Protein AF-0000000077864350 (afdb_homodimer)

Radius of gyration: 44.79 Å; Cα contacts (8 Å, |Δi|>4): 508; chains: 2; bounding box: 122×108×118 Å

Foldseek 3Di:
DQDDDPDDDPCPDDDDDPPVDDPDCPDDPDCPPPVVVPPCPVPPVPVPVPPQQKAKQKEFAQEDQPFAWKWKDKPNDPTDTAHHRGMDIDIGGLDAWIKMKIWGQGPVDGIWIDIDTRDGCVVQPPQRYKYWYDYQFFIWIDRPVPDTDTDGGID/DDDPPDDPDDDDDDPDPPDPDDDDPDDPPDDPDDCVVPPCPVPPVPVPVPPQQKAKQKEFAQEDQPFAWKWKDKPNDPTDTAHHRGMDIDIGGLDAWIKMKIWGQGPVDGIWIDIDTRDGCVVQPPQRYKYWYDYQFFIWIDRPVPDTDTDGGID

Solvent-accessible surface area (backbone atoms only — not comparable to full-atom values): 19063 Å² total; per-residue (Å²): 125,76,86,83,76,93,73,87,77,83,68,91,73,92,83,90,82,82,77,74,74,75,86,75,82,75,67,82,79,69,79,74,67,76,74,68,66,71,65,66,65,61,66,65,60,64,61,66,79,72,77,66,57,62,24,39,36,34,42,29,27,57,35,62,75,90,40,58,44,38,37,38,33,42,80,84,48,94,49,51,73,29,46,37,66,30,69,48,71,44,84,37,68,66,57,58,71,40,45,31,37,40,39,37,51,45,85,87,50,68,75,32,37,36,72,47,70,69,38,37,46,84,79,48,60,92,51,62,43,39,37,34,43,35,38,92,68,33,34,29,40,24,75,79,79,73,63,72,43,81,76,49,58,67,90,140,80,83,73,92,68,90,76,75,89,91,84,89,85,85,79,74,82,74,82,81,86,72,92,75,76,81,85,66,71,83,74,70,80,75,69,68,73,68,68,68,62,69,66,61,65,62,66,80,74,75,68,58,62,26,37,36,34,42,29,26,59,34,63,74,90,40,58,44,39,35,38,34,42,79,83,49,93,48,50,73,30,46,38,68,30,68,49,70,44,82,37,69,65,58,59,72,40,47,32,38,40,37,36,50,45,86,90,51,70,76,31,36,38,72,48,70,69,38,37,45,85,79,49,60,92,51,61,44,39,36,36,43,36,39,92,69,34,35,28,39,22,75,77,76,74,61,72,42,81,73,49,57,69,91

pLDDT: mean 72.76, std 31.73, range [17.45, 98.81]

Structure (mmCIF, N/CA/C/O backbone):
data_AF-0000000077864350-model_v1
#
loop_
_entity.id
_entity.type
_entity.pdbx_description
1 polymer 'Plant self-incompatibility S1'
#
loop_
_atom_site.group_PDB
_atom_site.id
_atom_site.type_symbol
_atom_site.label_atom_id
_atom_site.label_alt_id
_atom_site.label_comp_id
_atom_site.label_asym_id
_atom_site.label_entity_id
_atom_site.label_seq_id
_atom_site.pdbx_PDB_ins_code
_atom_site.Cartn_x
_atom_site.Cartn_y
_atom_site.Cartn_z
_atom_site.occupancy
_atom_site.B_iso_or_equiv
_atom_site.auth_seq_id
_atom_site.auth_comp_id
_atom_site.auth_asym_id
_atom_site.auth_atom_id
_atom_site.pdbx_PDB_model_num
ATOM 1 N N . MET A 1 1 ? -74.812 85.812 -39 1 19.86 1 MET A N 1
ATOM 2 C CA . MET A 1 1 ? -75.5 86.25 -37.812 1 19.86 1 MET A CA 1
ATOM 3 C C . MET A 1 1 ? -74.562 86.625 -36.719 1 19.86 1 MET A C 1
ATOM 5 O O . MET A 1 1 ? -73.938 85.812 -36.094 1 19.86 1 MET A O 1
ATOM 9 N N . CYS A 1 2 ? -73.688 87.375 -36.594 1 18.98 2 CYS A N 1
ATOM 10 C CA . CYS A 1 2 ? -72.438 86.938 -35.938 1 18.98 2 CYS A CA 1
ATOM 11 C C . CYS A 1 2 ? -72.5 87.125 -34.438 1 18.98 2 CYS A C 1
ATOM 13 O O . CYS A 1 2 ? -71.562 86.875 -33.719 1 18.98 2 CYS A O 1
ATOM 15 N N . MET A 1 3 ? -73.625 87.312 -33.969 1 20.16 3 MET A N 1
ATOM 16 C CA . MET A 1 3 ? -73.812 87.5 -32.531 1 20.16 3 MET A CA 1
ATOM 17 C C . MET A 1 3 ? -72.875 86.625 -31.719 1 20.16 3 MET A C 1
ATOM 19 O O . MET A 1 3 ? -72.812 85.438 -31.953 1 20.16 3 MET A O 1
ATOM 23 N N . PRO A 1 4 ? -71.938 86.812 -30.578 1 20.73 4 PRO A N 1
ATOM 24 C CA . PRO A 1 4 ? -70.75 87.562 -30.234 1 20.73 4 PRO A CA 1
ATOM 25 C C . PRO A 1 4 ? -70.062 87.062 -28.938 1 20.73 4 PRO A C 1
ATOM 27 O O . PRO A 1 4 ? -70.688 86.25 -28.203 1 20.73 4 PRO A O 1
ATOM 30 N N . LEU A 1 5 ? -69.312 87.812 -28.125 1 20.33 5 LEU A N 1
ATOM 31 C CA . LEU A 1 5 ? -67.938 88 -27.719 1 20.33 5 LEU A CA 1
ATOM 32 C C . LEU A 1 5 ? -67.75 87.875 -26.203 1 20.33 5 LEU A C 1
ATOM 34 O O . LEU A 1 5 ? -66.688 87.938 -25.672 1 20.33 5 LEU A O 1
ATOM 38 N N . SER A 1 6 ? -68.938 87.875 -25.422 1 20.36 6 SER A N 1
ATOM 39 C CA . SER A 1 6 ? -68.812 88.562 -24.156 1 20.36 6 SER A CA 1
ATOM 40 C C . SER A 1 6 ? -67.812 87.875 -23.203 1 20.36 6 SER A C 1
ATOM 42 O O . SER A 1 6 ? -68.062 86.688 -22.859 1 20.36 6 SER A O 1
ATOM 44 N N . CYS A 1 7 ? -66.625 88.25 -23.031 1 19.22 7 CYS A N 1
ATOM 45 C CA . CYS A 1 7 ? -65.312 87.938 -22.5 1 19.22 7 CYS A CA 1
ATOM 46 C C . CYS A 1 7 ? -65.312 87.75 -21 1 19.22 7 CYS A C 1
ATOM 48 O O . CYS A 1 7 ? -64.812 86.75 -20.484 1 19.22 7 CYS A O 1
ATOM 50 N N . VAL A 1 8 ? -65.625 88.812 -20.078 1 22.19 8 VAL A N 1
ATOM 51 C CA . VAL A 1 8 ? -64.562 89.312 -19.25 1 22.19 8 VAL A CA 1
ATOM 52 C C . VAL A 1 8 ? -64.438 88.5 -17.969 1 22.19 8 VAL A C 1
ATOM 54 O O . VAL A 1 8 ? -65.375 87.812 -17.562 1 22.19 8 VAL A O 1
ATOM 57 N N . TYR A 1 9 ? -63.281 88.688 -17.062 1 19.2 9 TYR A N 1
ATOM 58 C CA . TYR A 1 9 ? -62.094 88.25 -16.297 1 19.2 9 TYR A CA 1
ATOM 59 C C . TYR A 1 9 ? -62.406 88.312 -14.805 1 19.2 9 TYR A C 1
ATOM 61 O O . TYR A 1 9 ? -62.062 89.312 -14.133 1 19.2 9 TYR A O 1
ATOM 69 N N . HIS A 1 10 ? -63.719 88.312 -14.359 1 21.47 10 HIS A N 1
ATOM 70 C CA . HIS A 1 10 ? -63.688 88.938 -13.047 1 21.47 10 HIS A CA 1
ATOM 71 C C . HIS A 1 10 ? -62.75 88.25 -12.094 1 21.47 10 HIS A C 1
ATOM 73 O O . HIS A 1 10 ? -62.781 87 -12.016 1 21.47 10 HIS A O 1
ATOM 79 N N . ARG A 1 11 ? -61.75 88.938 -11.5 1 21.53 11 ARG A N 1
ATOM 80 C CA . ARG A 1 11 ? -60.531 88.812 -10.711 1 21.53 11 ARG A CA 1
ATOM 81 C C . ARG A 1 11 ? -60.844 88.312 -9.297 1 21.53 11 ARG A C 1
ATOM 83 O O . ARG A 1 11 ? -59.938 88.25 -8.453 1 21.53 11 ARG A O 1
ATOM 90 N N . SER A 1 12 ? -62.125 87.938 -8.93 1 21.08 12 SER A N 1
ATOM 91 C CA . SER A 1 12 ? -62.281 88.125 -7.488 1 21.08 12 SER A CA 1
ATOM 92 C C . SER A 1 12 ? -61.219 87.312 -6.723 1 21.08 12 SER A C 1
ATOM 94 O O . SER A 1 12 ? -61.062 86.125 -6.902 1 21.08 12 SER A O 1
ATOM 96 N N . LEU A 1 13 ? -60.219 87.938 -6.188 1 22.17 13 LEU A N 1
ATOM 97 C CA . LEU A 1 13 ? -58.906 87.812 -5.566 1 22.17 13 LEU A CA 1
ATOM 98 C C . LEU A 1 13 ? -58.938 86.812 -4.402 1 22.17 13 LEU A C 1
ATOM 100 O O . LEU A 1 13 ? -58.188 85.875 -4.375 1 22.17 13 LEU A O 1
ATOM 104 N N . PHE A 1 14 ? -58.656 87.188 -2.979 1 23.44 14 PHE A N 1
ATOM 105 C CA . PHE A 1 14 ? -57.438 87.062 -2.191 1 23.44 14 PHE A CA 1
ATOM 106 C C . PHE A 1 14 ? -57.5 85.875 -1.28 1 23.44 14 PHE A C 1
ATOM 108 O O . PHE A 1 14 ? -58.531 85.188 -1.221 1 23.44 14 PHE A O 1
ATOM 115 N N . THR A 1 15 ? -57.188 85.875 0.293 1 22.98 15 THR A N 1
ATOM 116 C CA . THR A 1 15 ? -56.125 85.625 1.259 1 22.98 15 THR A CA 1
ATOM 117 C C . THR A 1 15 ? -56.531 84.5 2.203 1 22.98 15 THR A C 1
ATOM 119 O O . THR A 1 15 ? -55.719 83.562 2.475 1 22.98 15 THR A O 1
ATOM 122 N N . SER A 1 16 ? -57.531 84.5 3.156 1 24.06 16 SER A N 1
ATOM 123 C CA . SER A 1 16 ? -57.188 84.312 4.559 1 24.06 16 SER A CA 1
ATOM 124 C C . SER A 1 16 ? -56.938 82.875 4.887 1 24.06 16 SER A C 1
ATOM 126 O O . SER A 1 16 ? -57.344 82 4.133 1 24.06 16 SER A O 1
ATOM 128 N N . LYS A 1 17 ? -56.75 82.5 6.387 1 29.44 17 LYS A N 1
ATOM 129 C CA . LYS A 1 17 ? -56.031 81.875 7.496 1 29.44 17 LYS A CA 1
ATOM 130 C C . LYS A 1 17 ? -56.656 80.5 7.859 1 29.44 17 LYS A C 1
ATOM 132 O O . LYS A 1 17 ? -57.781 80.438 8.336 1 29.44 17 LYS A O 1
ATOM 137 N N . PHE A 1 18 ? -56.562 79.438 7.133 1 27.36 18 PHE A N 1
ATOM 138 C CA . PHE A 1 18 ? -57.156 78.125 7.406 1 27.36 18 PHE A CA 1
ATOM 139 C C . PHE A 1 18 ? -56.656 77.562 8.727 1 27.36 18 PHE A C 1
ATOM 141 O O . PHE A 1 18 ? -55.469 77.25 8.859 1 27.36 18 PHE A O 1
ATOM 148 N N . ARG A 1 19 ? -57.156 78.125 9.875 1 28.91 19 ARG A N 1
ATOM 149 C CA . ARG A 1 19 ? -56.812 77.688 11.211 1 28.91 19 ARG A CA 1
ATOM 150 C C . ARG A 1 19 ? -57.062 76.188 11.359 1 28.91 19 ARG A C 1
ATOM 152 O O . ARG A 1 19 ? -58.219 75.75 11.461 1 28.91 19 ARG A O 1
ATOM 159 N N . MET A 1 20 ? -56.5 75.312 10.5 1 30.38 20 MET A N 1
ATOM 160 C CA . MET A 1 20 ? -56.781 73.875 10.562 1 30.38 20 MET A CA 1
ATOM 161 C C . MET A 1 20 ? -56.438 73.312 11.938 1 30.38 20 MET A C 1
ATOM 163 O O . MET A 1 20 ? -55.281 73.375 12.375 1 30.38 20 MET A O 1
ATOM 167 N N . SER A 1 21 ? -57.281 73.5 12.945 1 27.16 21 SER A N 1
ATOM 168 C CA . SER A 1 21 ? -57.031 72.938 14.281 1 27.16 21 SER A CA 1
ATOM 169 C C . SER A 1 21 ? -56.594 71.5 14.227 1 27.16 21 SER A C 1
ATOM 171 O O . SER A 1 21 ? -56.781 70.812 13.211 1 27.16 21 SER A O 1
ATOM 173 N N . THR A 1 22 ? -56.188 70.938 15.508 1 29.05 22 THR A N 1
ATOM 174 C CA . THR A 1 22 ? -55.375 70 16.234 1 29.05 22 THR A CA 1
ATOM 175 C C . THR A 1 22 ? -55.969 68.625 16.141 1 29.05 22 THR A C 1
ATOM 177 O O . THR A 1 22 ? -55.562 67.688 16.875 1 29.05 22 THR A O 1
ATOM 180 N N . LEU A 1 23 ? -56.938 68.312 15.273 1 32.09 23 LEU A N 1
ATOM 181 C CA . LEU A 1 23 ? -57.438 66.938 15.469 1 32.09 23 LEU A CA 1
ATOM 182 C C . LEU A 1 23 ? -56.281 65.938 15.516 1 32.09 23 LEU A C 1
ATOM 184 O O . LEU A 1 23 ? -55.5 65.875 14.578 1 32.09 23 LEU A O 1
ATOM 188 N N . ASN A 1 24 ? -55.906 65.438 16.812 1 29.98 24 ASN A N 1
ATOM 189 C CA . ASN A 1 24 ? -54.969 64.562 17.469 1 29.98 24 ASN A CA 1
ATOM 190 C C . ASN A 1 24 ? -54.906 63.156 16.797 1 29.98 24 ASN A C 1
ATOM 192 O O . ASN A 1 24 ? -55.906 62.5 16.641 1 29.98 24 ASN A O 1
ATOM 196 N N . TYR A 1 25 ? -54 62.969 15.797 1 27.88 25 TYR A N 1
ATOM 197 C CA . TYR A 1 25 ? -53.438 61.781 15.133 1 27.88 25 TYR A CA 1
ATOM 198 C C . TYR A 1 25 ? -53.125 60.688 16.141 1 27.88 25 TYR A C 1
ATOM 200 O O . TYR A 1 25 ? -52.094 60.688 16.781 1 27.88 25 TYR A O 1
ATOM 208 N N . VAL A 1 26 ? -54.062 60.438 17.156 1 33.09 26 VAL A N 1
ATOM 209 C CA . VAL A 1 26 ? -53.812 59.281 18.031 1 33.09 26 VAL A CA 1
ATOM 210 C C . VAL A 1 26 ? -53.719 58 17.219 1 33.09 26 VAL A C 1
ATOM 212 O O . VAL A 1 26 ? -54.75 57.406 16.875 1 33.09 26 VAL A O 1
ATOM 215 N N . PHE A 1 27 ? -53.531 58.156 15.859 1 27.97 27 PHE A N 1
ATOM 216 C CA . PHE A 1 27 ? -53.625 56.906 15.141 1 27.97 27 PHE A CA 1
ATOM 217 C C . PHE A 1 27 ? -52.875 55.812 15.867 1 27.97 27 PHE A C 1
ATOM 219 O O . PHE A 1 27 ? -52 56.094 16.688 1 27.97 27 PHE A O 1
ATOM 226 N N . LEU A 1 28 ? -52.594 54.719 14.992 1 28.19 28 LEU A N 1
ATOM 227 C CA . LEU A 1 28 ? -52.438 53.281 14.734 1 28.19 28 LEU A CA 1
ATOM 228 C C . LEU A 1 28 ? -51.062 52.812 15.25 1 28.19 28 LEU A C 1
ATOM 230 O O . LEU A 1 28 ? -50.031 53.062 14.625 1 28.19 28 LEU A O 1
ATOM 234 N N . THR A 1 29 ? -50.719 53.25 16.469 1 32.09 29 THR A N 1
ATOM 235 C CA . THR A 1 29 ? -49.562 52.594 17.031 1 32.09 29 THR A CA 1
ATOM 236 C C . THR A 1 29 ? -49.719 51.094 17.016 1 32.09 29 THR A C 1
ATOM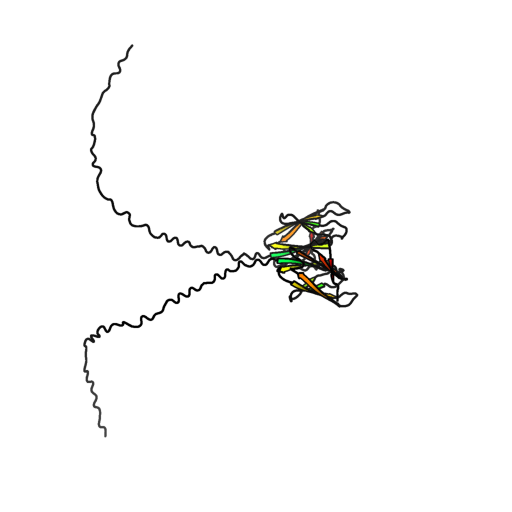 238 O O . THR A 1 29 ? -50.469 50.531 17.797 1 32.09 29 THR A O 1
ATOM 241 N N . LEU A 1 30 ? -50.031 50.531 15.773 1 28.56 30 LEU A N 1
ATOM 242 C CA . LEU A 1 30 ? -50 49.094 15.555 1 28.56 30 LEU A CA 1
ATOM 243 C C . LEU A 1 30 ? -48.781 48.469 16.234 1 28.56 30 LEU A C 1
ATOM 245 O O . LEU A 1 30 ? -47.719 49.094 16.297 1 28.56 30 LEU A O 1
ATOM 249 N N . VAL A 1 31 ? -49.125 47.375 17.031 1 30.05 31 VAL A N 1
ATOM 250 C CA . VAL A 1 31 ? -48.562 46.219 17.719 1 30.05 31 VAL A CA 1
ATOM 251 C C . VAL A 1 31 ? -47.438 45.594 16.891 1 30.05 31 VAL A C 1
ATOM 253 O O . VAL A 1 31 ? -47.719 44.875 15.914 1 30.05 31 VAL A O 1
ATOM 256 N N . LEU A 1 32 ? -46.688 46.312 16.125 1 30.11 32 LEU A N 1
ATOM 257 C CA . LEU A 1 32 ? -45.594 45.531 15.617 1 30.11 32 LEU A CA 1
ATOM 258 C C . LEU A 1 32 ? -44.812 44.875 16.766 1 30.11 32 LEU A C 1
ATOM 260 O O . LEU A 1 32 ? -44.094 45.562 17.5 1 30.11 32 LEU A O 1
ATOM 264 N N . SER A 1 33 ? -45.531 44.188 17.688 1 28.66 33 SER A N 1
ATOM 265 C CA . SER A 1 33 ? -44.844 43.281 18.578 1 28.66 33 SER A CA 1
ATOM 266 C C . SER A 1 33 ? -43.688 42.594 17.859 1 28.66 33 SER A C 1
ATOM 268 O O . SER A 1 33 ? -43.781 42.25 16.672 1 28.66 33 SER A O 1
ATOM 270 N N . SER A 1 34 ? -42.5 42.906 18.422 1 26.86 34 SER A N 1
ATOM 271 C CA . SER A 1 34 ? -41.156 42.344 18.266 1 26.86 34 SER A CA 1
ATOM 272 C C . SER A 1 34 ? -41.219 40.812 18.219 1 26.86 34 SER A C 1
ATOM 274 O O . SER A 1 34 ? -41.531 40.188 19.219 1 26.86 34 SER A O 1
ATOM 276 N N . CYS A 1 35 ? -41.875 40.219 17.219 1 27.84 35 CYS A N 1
ATOM 277 C CA . CYS A 1 35 ? -41.344 38.875 16.953 1 27.84 35 CYS A CA 1
ATOM 278 C C . CYS A 1 35 ? -39.812 38.875 17.047 1 27.84 35 CYS A C 1
ATOM 280 O O . CYS A 1 35 ? -39.125 39.344 16.141 1 27.84 35 CYS A O 1
ATOM 282 N N . LEU A 1 36 ? -39.25 39.469 18.125 1 27.09 36 LEU A N 1
ATOM 283 C CA . LEU A 1 36 ? -37.906 39 18.422 1 27.09 36 LEU A CA 1
ATOM 284 C C . LEU A 1 36 ? -37.781 37.5 18.172 1 27.09 36 LEU A C 1
ATOM 286 O O . LEU A 1 36 ? -38.344 36.688 18.938 1 27.09 36 LEU A O 1
ATOM 290 N N . ASP A 1 37 ? -38.188 37.062 16.984 1 26.14 37 ASP A N 1
ATOM 291 C CA . ASP A 1 37 ? -37.719 35.719 16.625 1 26.14 37 ASP A CA 1
ATOM 292 C C . ASP A 1 37 ? -36.312 35.469 17.203 1 26.14 37 ASP A C 1
ATOM 294 O O . ASP A 1 37 ? -35.375 36.156 16.875 1 26.14 37 ASP A O 1
ATOM 298 N N . ASN A 1 38 ? -36.25 35.281 18.5 1 29.06 38 ASN A N 1
ATOM 299 C CA . ASN A 1 38 ? -35.125 34.469 18.953 1 29.06 38 ASN A CA 1
ATOM 300 C C . ASN A 1 38 ? -34.75 33.406 17.922 1 29.06 38 ASN A C 1
ATOM 302 O O . ASN A 1 38 ? -35.469 32.438 17.75 1 29.06 38 ASN A O 1
ATOM 306 N N . HIS A 1 39 ? -34.5 33.844 16.703 1 28.39 39 HIS A N 1
ATOM 307 C CA . HIS A 1 39 ? -33.75 32.844 15.961 1 28.39 39 HIS A CA 1
ATOM 308 C C . HIS A 1 39 ? -32.75 32.125 16.875 1 28.39 39 HIS A C 1
ATOM 310 O O . HIS A 1 39 ? -31.906 32.75 17.5 1 28.39 39 HIS A O 1
ATOM 316 N N . VAL A 1 40 ? -33.219 31.328 17.828 1 27.45 40 VAL A N 1
ATOM 317 C CA . VAL A 1 40 ? -32.312 30.234 18.219 1 27.45 40 VAL A CA 1
ATOM 318 C C . VAL A 1 40 ? -31.422 29.891 17.031 1 27.45 40 VAL A C 1
ATOM 320 O O . VAL A 1 40 ? -31.891 29.391 16.016 1 27.45 40 VAL A O 1
ATOM 323 N N . VAL A 1 41 ? -30.625 30.875 16.531 1 26.41 41 VAL A N 1
ATOM 324 C CA . VAL A 1 41 ? -29.516 30.188 15.875 1 26.41 41 VAL A CA 1
ATOM 325 C C . VAL A 1 41 ? -29.234 28.875 16.578 1 26.41 41 VAL A C 1
ATOM 327 O O . VAL A 1 41 ? -28.812 28.859 17.734 1 26.41 41 VAL A O 1
ATOM 330 N N . GLY A 1 42 ? -30.266 27.953 16.594 1 26.86 42 GLY A N 1
ATOM 331 C CA . GLY A 1 42 ? -29.656 26.672 16.891 1 26.86 42 GLY A CA 1
ATOM 332 C C . GLY A 1 42 ? -28.188 26.609 16.562 1 26.86 42 GLY A C 1
ATOM 333 O O . GLY A 1 42 ? -27.766 26.969 15.461 1 26.86 42 GLY A O 1
ATOM 334 N N . SER A 1 43 ? -27.438 27.172 17.453 1 27.27 43 SER A N 1
ATOM 335 C CA . SER A 1 43 ? -26.047 26.734 17.312 1 27.27 43 SER A CA 1
ATOM 336 C C . SER A 1 43 ? -25.953 25.438 16.531 1 27.27 43 SER A C 1
ATOM 338 O O . SER A 1 43 ? -26.375 24.375 17.016 1 27.27 43 SER A O 1
ATOM 340 N N . ILE A 1 44 ? -26.5 25.5 15.359 1 28.95 44 ILE A N 1
ATOM 341 C CA . ILE A 1 44 ? -25.906 24.344 14.703 1 28.95 44 ILE A CA 1
ATOM 342 C C . ILE A 1 44 ? -24.531 24.078 15.312 1 28.95 44 ILE A C 1
ATOM 344 O O . ILE A 1 44 ? -23.594 24.859 15.148 1 28.95 44 ILE A O 1
ATOM 348 N N . LYS A 1 45 ? -24.5 23.844 16.688 1 31.47 45 LYS A N 1
ATOM 349 C CA . LYS A 1 45 ? -23.266 23.109 17.016 1 31.47 45 LYS A CA 1
ATOM 350 C C . LYS A 1 45 ? -22.672 22.469 15.773 1 31.47 45 LYS A C 1
ATOM 352 O O . LYS A 1 45 ? -23.281 21.594 15.164 1 31.47 45 LYS A O 1
ATOM 357 N N . LEU A 1 46 ? -22.234 23.328 14.867 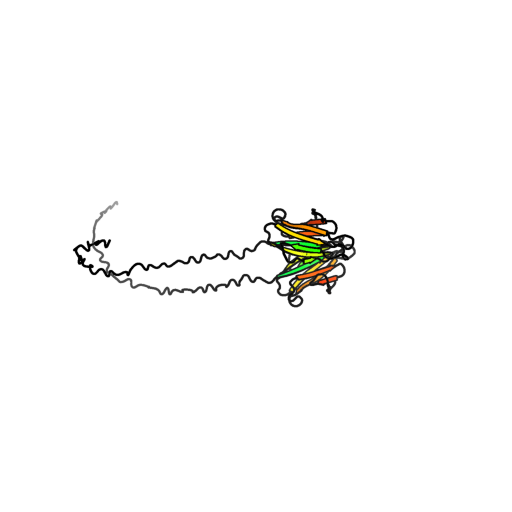1 29.58 46 LEU A N 1
ATOM 358 C CA . LEU A 1 46 ? -21.328 22.547 14.047 1 29.58 46 LEU A CA 1
ATOM 359 C C . LEU A 1 46 ? -20.875 21.297 14.789 1 29.58 46 LEU A C 1
ATOM 361 O O . LEU A 1 46 ? -20.266 21.391 15.859 1 29.58 46 LEU A O 1
ATOM 365 N N . GLN A 1 47 ? -21.812 20.359 15.031 1 35.22 47 GLN A N 1
ATOM 366 C CA . GLN A 1 47 ? -21.125 19.156 15.5 1 35.22 47 GLN A CA 1
ATOM 367 C C . GLN A 1 47 ? -19.625 19.203 15.18 1 35.22 47 GLN A C 1
ATOM 369 O O . GLN A 1 47 ? -19.234 19.609 14.086 1 35.22 47 GLN A O 1
ATOM 374 N N . PRO A 1 48 ? -18.766 19.578 16.062 1 36.91 48 PRO A N 1
ATOM 375 C CA . PRO A 1 48 ? -17.359 19.453 15.703 1 36.91 48 PRO A CA 1
ATOM 376 C C . PRO A 1 48 ? -17.141 18.656 14.422 1 36.91 48 PRO A C 1
ATOM 378 O O . PRO A 1 48 ? -17.953 17.781 14.086 1 36.91 48 PRO A O 1
ATOM 381 N N . ASN A 1 49 ? -16.781 19.141 13.312 1 41.69 49 ASN A N 1
ATOM 382 C CA . ASN A 1 49 ? -16.375 18.359 12.156 1 41.69 49 ASN A CA 1
ATOM 383 C C . ASN A 1 49 ? -16.188 16.891 12.516 1 41.69 49 ASN A C 1
ATOM 385 O O . ASN A 1 49 ? -15.383 16.547 13.375 1 41.69 49 ASN A O 1
ATOM 389 N N . ALA A 1 50 ? -17.172 16.062 12.852 1 45.78 50 ALA A N 1
ATOM 390 C CA . ALA A 1 50 ? -17.156 14.625 13.117 1 45.78 50 ALA A CA 1
ATOM 391 C C . ALA A 1 50 ? -15.891 13.977 12.586 1 45.78 50 ALA A C 1
ATOM 393 O O . ALA A 1 50 ? -15.703 13.859 11.375 1 45.78 50 ALA A O 1
ATOM 394 N N . VAL A 1 51 ? -14.773 14.344 13.047 1 54.78 51 VAL A N 1
ATOM 395 C CA . VAL A 1 51 ? -13.586 13.547 12.75 1 54.78 51 VAL A CA 1
ATOM 396 C C . VAL A 1 51 ? -13.977 12.086 12.547 1 54.78 51 VAL A C 1
ATOM 398 O O . VAL A 1 51 ? -14.383 11.406 13.492 1 54.78 51 VAL A O 1
ATOM 401 N N . THR A 1 52 ? -14.812 11.797 11.531 1 69.19 52 THR A N 1
ATOM 402 C CA . THR A 1 52 ? -15.07 10.398 11.219 1 69.19 52 THR A CA 1
ATOM 403 C C . THR A 1 52 ? -13.781 9.578 11.305 1 69.19 52 THR A C 1
ATOM 405 O O . THR A 1 52 ? -12.781 9.93 10.688 1 69.19 52 THR A 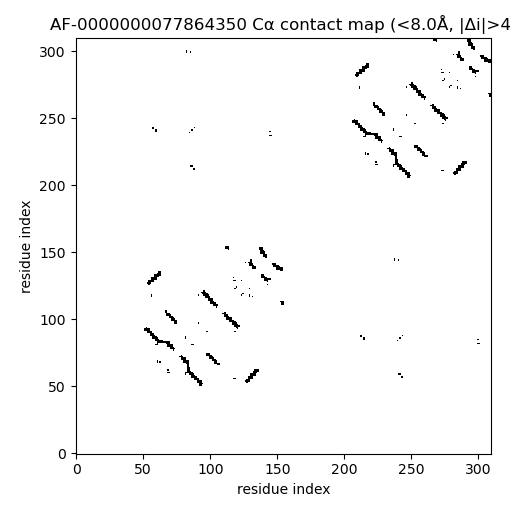O 1
ATOM 408 N N . ASP A 1 53 ? -13.828 8.719 12.32 1 88.31 53 ASP A N 1
ATOM 409 C CA . ASP A 1 53 ? -12.734 7.762 12.414 1 88.31 53 ASP A CA 1
ATOM 410 C C . ASP A 1 53 ? -12.523 7.031 11.086 1 88.31 53 ASP A C 1
ATOM 412 O O . ASP A 1 53 ? -13.484 6.738 10.375 1 88.31 53 ASP A O 1
ATOM 416 N N . VAL A 1 54 ? -11.336 7.074 10.672 1 92.88 54 VAL A N 1
ATOM 417 C CA . VAL A 1 54 ? -11.023 6.43 9.398 1 92.88 54 VAL A CA 1
ATOM 418 C C . VAL A 1 54 ? -10.125 5.219 9.641 1 92.88 54 VAL A C 1
ATOM 420 O O . VAL A 1 54 ? -9.484 5.113 10.688 1 92.88 54 VAL A O 1
ATOM 423 N N . VAL A 1 55 ? -10.25 4.254 8.805 1 95.44 55 VAL A N 1
ATOM 424 C CA . VAL A 1 55 ? -9.406 3.066 8.766 1 95.44 55 VAL A CA 1
ATOM 425 C C . VAL A 1 55 ? -8.719 2.965 7.406 1 95.44 55 VAL A C 1
ATOM 427 O O . VAL A 1 55 ? -9.289 3.344 6.383 1 95.44 55 VAL A O 1
ATOM 430 N N . GLN A 1 56 ? -7.477 2.469 7.402 1 95.88 56 GLN A N 1
ATOM 431 C CA . GLN A 1 56 ? -6.773 2.219 6.148 1 95.88 56 GLN A CA 1
ATOM 432 C C . GLN A 1 56 ? -7.051 0.81 5.633 1 95.88 56 GLN A C 1
ATOM 434 O O . GLN A 1 56 ? -6.891 -0.167 6.367 1 95.88 56 GLN A O 1
ATOM 439 N N . VAL A 1 57 ? -7.488 0.763 4.383 1 97.75 57 VAL A N 1
ATOM 440 C CA . VAL A 1 57 ? -7.648 -0.52 3.705 1 97.75 57 VAL A CA 1
ATOM 441 C C . VAL A 1 57 ? -6.625 -0.641 2.578 1 97.75 57 VAL A C 1
ATOM 443 O O . VAL A 1 57 ? -6.684 0.1 1.594 1 97.75 57 VAL A O 1
ATOM 446 N N . SER A 1 58 ? -5.727 -1.589 2.744 1 98.31 58 SER A N 1
ATOM 447 C CA . SER A 1 58 ? -4.691 -1.807 1.738 1 98.31 58 SER A CA 1
ATOM 448 C C . SER A 1 58 ? -4.961 -3.076 0.937 1 98.31 58 SER A C 1
ATOM 450 O O . SER A 1 58 ? -5.117 -4.156 1.51 1 98.31 58 SER A O 1
ATOM 452 N N . ILE A 1 59 ? -5.02 -2.906 -0.353 1 98.75 59 ILE A N 1
ATOM 453 C CA . ILE A 1 59 ? -5.27 -4.031 -1.25 1 98.75 59 ILE A CA 1
ATOM 454 C C . ILE A 1 59 ? -4.035 -4.285 -2.113 1 98.75 59 ILE A C 1
ATOM 456 O O . ILE A 1 59 ? -3.574 -3.391 -2.826 1 98.75 59 ILE A O 1
ATOM 460 N N . GLN A 1 60 ? -3.582 -5.469 -2.039 1 98.69 60 GLN A N 1
ATOM 461 C CA . GLN A 1 60 ? -2.414 -5.844 -2.832 1 98.69 60 GLN A CA 1
ATOM 462 C C . GLN A 1 60 ? -2.775 -6.891 -3.879 1 98.69 60 GLN A C 1
ATOM 464 O O . GLN A 1 60 ? -3.395 -7.91 -3.561 1 98.69 60 GLN A O 1
ATOM 469 N N . ALA A 1 61 ? -2.336 -6.594 -5.113 1 98.19 61 ALA A N 1
ATOM 470 C CA . ALA A 1 61 ? -2.469 -7.562 -6.199 1 98.19 61 ALA A CA 1
ATOM 471 C C . ALA A 1 61 ? -1.261 -8.492 -6.254 1 98.19 61 ALA A C 1
ATOM 473 O O . ALA A 1 61 ? -0.255 -8.18 -6.895 1 98.19 61 ALA A O 1
ATOM 474 N N . GLN A 1 62 ? -1.412 -9.609 -5.605 1 96.5 62 GLN A N 1
ATOM 475 C CA . GLN A 1 62 ? -0.35 -10.609 -5.707 1 96.5 62 GLN A CA 1
ATOM 476 C C . GLN A 1 62 ? -0.553 -11.508 -6.922 1 96.5 62 GLN A C 1
ATOM 478 O O . GLN A 1 62 ? -0.677 -12.727 -6.781 1 96.5 62 GLN A O 1
ATOM 483 N N . ILE A 1 63 ? -0.559 -10.82 -8 1 95 63 ILE A N 1
ATOM 484 C CA . ILE A 1 63 ? -0.699 -11.477 -9.297 1 95 63 ILE A CA 1
ATOM 485 C C . ILE A 1 63 ? 0.631 -11.43 -10.047 1 95 63 ILE A C 1
ATOM 487 O O . ILE A 1 63 ? 1.438 -10.523 -9.836 1 95 63 ILE A O 1
ATOM 491 N N . PRO A 1 64 ? 0.86 -12.477 -10.852 1 92.94 64 PRO A N 1
ATOM 492 C CA . PRO A 1 64 ? 2.123 -12.469 -11.586 1 92.94 64 PRO A CA 1
ATOM 493 C C . PRO A 1 64 ? 2.301 -11.211 -12.438 1 92.94 64 PRO A C 1
ATOM 495 O O . PRO A 1 64 ? 1.323 -10.68 -12.977 1 92.94 64 PRO A O 1
ATOM 498 N N . LEU A 1 65 ? 3.539 -10.789 -12.617 1 91.5 65 LEU A N 1
ATOM 499 C CA . LEU A 1 65 ? 3.885 -9.516 -13.234 1 91.5 65 LEU A CA 1
ATOM 500 C C . LEU A 1 65 ? 3.402 -9.461 -14.68 1 91.5 65 LEU A C 1
ATOM 502 O O . LEU A 1 65 ? 3.104 -8.383 -15.203 1 91.5 65 LEU A O 1
ATOM 506 N N . GLU A 1 66 ? 3.283 -10.609 -15.344 1 92.31 66 GLU A N 1
ATOM 507 C CA . GLU A 1 66 ? 2.945 -10.648 -16.766 1 92.31 66 GLU A CA 1
ATOM 508 C C . GLU A 1 66 ? 1.436 -10.586 -16.969 1 92.31 66 GLU A C 1
ATOM 510 O O . GLU A 1 66 ? 0.966 -10.477 -18.109 1 92.31 66 GLU A O 1
ATOM 515 N N . GLU A 1 67 ? 0.776 -10.555 -15.93 1 94.62 67 GLU A N 1
ATOM 516 C CA . GLU A 1 67 ? -0.68 -10.609 -16.016 1 94.62 67 GLU A CA 1
ATOM 517 C C . GLU A 1 67 ? -1.282 -9.203 -16.062 1 94.62 67 GLU A C 1
ATOM 519 O O . GLU A 1 67 ? -0.592 -8.219 -15.789 1 94.62 67 GLU A O 1
ATOM 524 N N . SER A 1 68 ? -2.562 -9.164 -16.422 1 94.5 68 SER A N 1
ATOM 525 C CA . SER A 1 68 ? -3.305 -7.906 -16.422 1 94.5 68 SER A CA 1
ATOM 526 C C . SER A 1 68 ? -3.543 -7.402 -15.008 1 94.5 68 SER A C 1
ATOM 528 O O . SER A 1 68 ? -3.541 -8.18 -14.055 1 94.5 68 SER A O 1
ATOM 530 N N . PRO A 1 69 ? -3.74 -6.129 -14.852 1 96.56 69 PRO A N 1
ATOM 531 C CA . PRO A 1 69 ? -4.023 -5.574 -13.531 1 96.56 69 PRO A CA 1
ATOM 532 C C . PRO A 1 69 ? -5.352 -6.066 -12.953 1 96.56 69 PRO A C 1
ATOM 534 O O . PRO A 1 69 ? -6.219 -6.523 -13.703 1 96.56 69 PRO A O 1
ATOM 537 N N . LEU A 1 70 ? -5.387 -5.965 -11.656 1 97.44 70 LEU A N 1
ATOM 538 C CA . LEU A 1 70 ? -6.645 -6.137 -10.945 1 97.44 70 LEU A CA 1
ATOM 539 C C . LEU A 1 70 ? -7.488 -4.867 -11.016 1 97.44 70 LEU A C 1
ATOM 541 O O . LEU A 1 70 ? -6.98 -3.768 -10.773 1 97.44 70 LEU A O 1
ATOM 545 N N . HIS A 1 71 ? -8.781 -5.039 -11.352 1 97.25 71 HIS A N 1
ATOM 546 C CA . HIS A 1 71 ? -9.711 -3.91 -11.344 1 97.25 71 HIS A CA 1
ATOM 547 C C . HIS A 1 71 ? -10.641 -3.973 -10.141 1 97.25 71 HIS A C 1
ATOM 549 O O . HIS A 1 71 ? -11.297 -4.992 -9.906 1 97.25 71 HIS A O 1
ATOM 555 N N . ILE A 1 72 ? -10.672 -2.914 -9.414 1 98.19 72 ILE A N 1
ATOM 556 C CA . ILE A 1 72 ? -11.438 -2.893 -8.172 1 98.19 72 ILE A CA 1
ATOM 557 C C . ILE A 1 72 ? -12.43 -1.733 -8.203 1 98.19 72 ILE A C 1
ATOM 559 O O . ILE A 1 72 ? -12.078 -0.615 -8.586 1 98.19 72 ILE A O 1
ATOM 563 N N . ILE A 1 73 ? -13.648 -1.939 -7.852 1 97.94 73 ILE A N 1
ATOM 564 C CA . ILE A 1 73 ? -14.688 -0.932 -7.664 1 97.94 73 ILE A CA 1
ATOM 565 C C . ILE A 1 73 ? -15.242 -1.021 -6.242 1 97.94 73 ILE A C 1
ATOM 567 O O . ILE A 1 73 ? -15.727 -2.074 -5.82 1 97.94 73 ILE A O 1
ATOM 571 N N . CYS A 1 74 ? -15.078 0.052 -5.523 1 96.75 74 CYS A N 1
ATOM 572 C CA . CYS A 1 74 ? -15.586 0.062 -4.156 1 96.75 74 CYS A CA 1
ATOM 573 C C . CYS A 1 74 ? -16.688 1.1 -3.988 1 96.75 74 CYS A C 1
ATOM 575 O O . CYS A 1 74 ? -16.578 2.213 -4.504 1 96.75 74 CYS A O 1
ATOM 577 N N . ALA A 1 75 ? -17.641 0.791 -3.135 1 90.44 75 ALA A N 1
ATOM 578 C CA . ALA A 1 75 ? -18.719 1.687 -2.695 1 90.44 75 ALA A CA 1
ATOM 579 C C . ALA A 1 75 ? -19.25 2.518 -3.857 1 90.44 75 ALA A C 1
ATOM 581 O O . ALA A 1 75 ? -19.453 3.725 -3.723 1 90.44 75 ALA A O 1
ATOM 582 N N . LYS A 1 76 ? -19.25 1.966 -5.031 1 80.75 76 LYS A N 1
ATOM 583 C CA . LYS A 1 76 ? -19.844 2.58 -6.219 1 80.75 76 LYS A CA 1
ATOM 584 C C . LYS A 1 76 ? -18.984 3.74 -6.719 1 80.75 76 LYS A C 1
ATOM 586 O O . LYS A 1 76 ? -19.5 4.727 -7.242 1 80.75 76 LYS A O 1
ATOM 591 N N . SER A 1 77 ? -17.719 3.654 -6.391 1 86.62 77 SER A N 1
ATOM 592 C CA . SER A 1 77 ? -16.797 4.637 -6.93 1 86.62 77 SER A CA 1
ATOM 593 C C . SER A 1 77 ? -16.438 4.32 -8.383 1 86.62 77 SER A C 1
ATOM 595 O O . SER A 1 77 ? -16.984 3.387 -8.969 1 86.62 77 SER A O 1
ATOM 597 N N . SER A 1 78 ? -15.719 5.152 -9.094 1 89.44 78 SER A N 1
ATOM 598 C CA . SER A 1 78 ? -15.273 4.949 -10.469 1 89.44 78 SER A CA 1
ATOM 599 C C . SER A 1 78 ? -14.312 3.777 -10.57 1 89.44 78 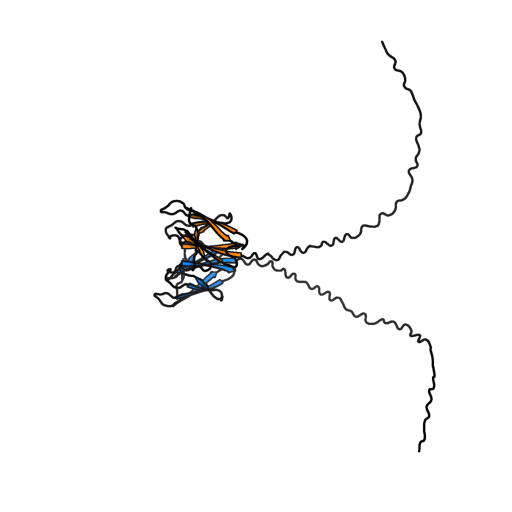SER A C 1
ATOM 601 O O . SER A 1 78 ? -14.023 3.299 -11.672 1 89.44 78 SER A O 1
ATOM 603 N N . GLY A 1 79 ? -13.914 3.195 -9.617 1 95.69 79 GLY A N 1
ATOM 604 C CA . GLY A 1 79 ? -12.992 2.064 -9.641 1 95.69 79 GLY A CA 1
ATOM 605 C C . GLY A 1 79 ? -11.555 2.471 -9.875 1 95.69 79 GLY A C 1
ATOM 606 O O . GLY A 1 79 ? -11.266 3.645 -10.109 1 95.69 79 GLY A O 1
ATOM 607 N N . PHE A 1 80 ? -10.641 1.552 -9.75 1 95.5 80 PHE A N 1
ATOM 608 C CA . PHE A 1 80 ? -9.219 1.735 -9.992 1 95.5 80 PHE A CA 1
ATOM 609 C C . PHE A 1 80 ? -8.547 0.408 -10.328 1 95.5 80 PHE A C 1
ATOM 611 O O . PHE A 1 80 ? -9.094 -0.659 -10.039 1 95.5 80 PHE A O 1
ATOM 618 N N . ASP A 1 81 ? -7.414 0.543 -10.992 1 97 81 ASP A N 1
ATOM 619 C CA . ASP A 1 81 ? -6.598 -0.627 -11.297 1 97 81 ASP A CA 1
ATOM 620 C C . ASP A 1 81 ? -5.418 -0.741 -10.336 1 97 81 ASP A C 1
ATOM 622 O O . ASP A 1 81 ? -4.824 0.269 -9.953 1 97 81 ASP A O 1
ATOM 626 N N . ILE A 1 82 ? -5.109 -1.972 -9.984 1 97.75 82 ILE A N 1
ATOM 627 C CA . ILE A 1 82 ? -3.871 -2.271 -9.273 1 97.75 82 ILE A CA 1
ATOM 628 C C . ILE A 1 82 ? -2.973 -3.146 -10.148 1 97.75 82 ILE A C 1
ATOM 630 O O . ILE A 1 82 ? -3.299 -4.305 -10.422 1 97.75 82 ILE A O 1
ATOM 634 N N . PRO A 1 83 ? -1.834 -2.539 -10.594 1 97.12 83 PRO A N 1
ATOM 635 C CA . PRO A 1 83 ? -0.929 -3.379 -11.383 1 97.12 83 PRO A CA 1
ATOM 636 C C . PRO A 1 83 ? -0.446 -4.609 -10.617 1 97.12 83 PRO A C 1
ATOM 638 O O . PRO A 1 83 ? -0.491 -4.629 -9.383 1 97.12 83 PRO A O 1
ATOM 641 N N . PRO A 1 84 ? 0.014 -5.66 -11.344 1 96.38 84 PRO A N 1
ATOM 642 C CA . PRO A 1 84 ? 0.542 -6.855 -10.68 1 96.38 84 PRO A CA 1
ATOM 643 C C . PRO A 1 84 ? 1.641 -6.535 -9.672 1 96.38 84 PRO A C 1
ATOM 645 O O . PRO A 1 84 ? 2.504 -5.695 -9.938 1 96.38 84 PRO A O 1
ATOM 648 N N . ALA A 1 85 ? 1.545 -7.191 -8.516 1 95.88 85 ALA A N 1
ATOM 649 C CA . ALA A 1 85 ? 2.535 -7.125 -7.441 1 95.88 85 ALA A CA 1
ATOM 650 C C . ALA A 1 85 ? 2.58 -5.73 -6.824 1 95.88 85 ALA A C 1
ATOM 652 O O . ALA A 1 85 ? 3.58 -5.348 -6.215 1 95.88 85 ALA A O 1
ATOM 653 N N . ARG A 1 86 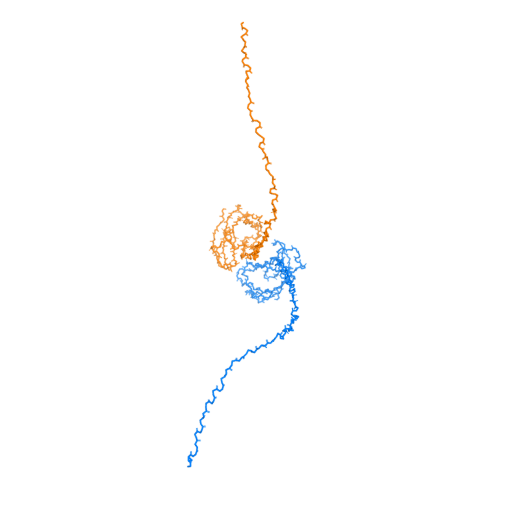? 1.512 -4.969 -7.051 1 97.44 86 ARG A N 1
ATOM 654 C CA . ARG A 1 86 ? 1.426 -3.631 -6.48 1 97.44 86 ARG A CA 1
ATOM 655 C C . ARG A 1 86 ? 0.272 -3.531 -5.488 1 97.44 86 ARG A C 1
ATOM 657 O O . ARG A 1 86 ? -0.462 -4.5 -5.281 1 97.44 86 ARG A O 1
ATOM 664 N N . CYS A 1 87 ? 0.232 -2.34 -4.828 1 97 87 CYS A N 1
ATOM 665 C CA . CYS A 1 87 ? -0.771 -2.16 -3.785 1 97 87 CYS A CA 1
ATOM 666 C C . CYS A 1 87 ? -1.449 -0.802 -3.906 1 97 87 CYS A C 1
ATOM 668 O O . CYS A 1 87 ? -0.906 0.114 -4.527 1 97 87 CYS A O 1
ATOM 670 N N . LYS A 1 88 ? -2.607 -0.76 -3.457 1 96.75 88 LYS A N 1
ATOM 671 C CA . LYS A 1 88 ? -3.367 0.477 -3.291 1 96.75 88 LYS A CA 1
ATOM 672 C C . LYS A 1 88 ? -4.02 0.542 -1.914 1 96.75 88 LYS A C 1
ATOM 674 O O . LYS A 1 88 ? -4.629 -0.431 -1.464 1 96.75 88 LYS A O 1
ATOM 679 N N . THR A 1 89 ? -3.803 1.687 -1.24 1 96.38 89 THR A N 1
ATOM 680 C CA . THR A 1 89 ? -4.43 1.878 0.063 1 96.38 89 THR A CA 1
ATOM 681 C C . THR A 1 89 ? -5.523 2.938 -0.014 1 96.38 89 THR A C 1
ATOM 683 O O . THR A 1 89 ? -5.336 3.992 -0.625 1 96.38 89 THR A O 1
ATOM 686 N N . LEU A 1 90 ? -6.605 2.605 0.559 1 94.88 90 LEU A N 1
ATOM 687 C CA . LEU A 1 90 ? -7.758 3.496 0.664 1 94.88 90 LEU A CA 1
ATOM 688 C C . LEU A 1 90 ? -7.961 3.955 2.104 1 94.88 90 LEU A C 1
ATOM 690 O O . LEU A 1 90 ? -7.695 3.201 3.043 1 94.88 90 LEU A O 1
ATOM 694 N N . THR A 1 91 ? -8.43 5.172 2.273 1 91.94 91 THR A N 1
ATOM 695 C CA . THR A 1 91 ? -8.938 5.652 3.557 1 91.94 91 THR A CA 1
ATOM 696 C C . THR A 1 91 ? -10.453 5.539 3.621 1 91.94 91 THR A C 1
ATOM 698 O O . THR A 1 91 ? -11.164 6.188 2.852 1 91.94 91 THR A O 1
ATOM 701 N N . VAL A 1 92 ? -10.852 4.723 4.492 1 93.38 92 VAL A N 1
ATOM 702 C CA . VAL A 1 92 ? -12.266 4.363 4.551 1 93.38 92 VAL A CA 1
ATOM 703 C C . VAL A 1 92 ? -12.859 4.809 5.887 1 93.38 92 VAL A C 1
ATOM 705 O O . VAL A 1 92 ? -12.227 4.66 6.934 1 93.38 92 VAL A O 1
ATOM 708 N N . PRO A 1 93 ? -14.078 5.379 5.812 1 90.44 93 PRO A N 1
ATOM 709 C CA . PRO A 1 93 ? -14.734 5.656 7.094 1 90.44 93 PRO A CA 1
ATOM 710 C C . PRO A 1 93 ? -14.977 4.391 7.918 1 90.44 93 PRO A C 1
ATOM 712 O O . PRO A 1 93 ? -15.344 3.352 7.367 1 90.44 93 PRO A O 1
ATOM 715 N N . SER A 1 94 ? -14.727 4.566 9.164 1 91.88 94 SER A N 1
ATOM 716 C CA . SER A 1 94 ? -14.797 3.404 10.047 1 91.88 94 SER A CA 1
ATOM 717 C C . SER A 1 94 ? -16.219 3.174 10.547 1 91.88 94 SER A C 1
ATOM 719 O O . SER A 1 94 ? -16.453 3.068 11.758 1 91.88 94 SER A O 1
ATOM 721 N N . PHE A 1 95 ? -17.109 3.188 9.648 1 89 95 PHE A N 1
ATOM 722 C CA . PHE A 1 95 ? -18.469 2.857 10.039 1 89 95 PHE A CA 1
ATOM 723 C C . PHE A 1 95 ? -19.109 1.88 9.055 1 89 95 PHE A C 1
ATOM 725 O O . PHE A 1 95 ? -18.766 1.889 7.863 1 89 95 PHE A O 1
ATOM 732 N N . GLY A 1 96 ? -19.797 0.913 9.5 1 91.44 96 GLY A N 1
ATOM 733 C CA . GLY A 1 96 ? -20.547 -0.025 8.672 1 91.44 96 GLY A CA 1
ATOM 734 C C . GLY A 1 96 ? -19.641 -0.914 7.832 1 91.44 96 GLY A C 1
ATOM 735 O O . GLY A 1 96 ? -18.531 -1.264 8.258 1 91.44 96 GLY A O 1
ATOM 736 N N . GLU A 1 97 ? -20.219 -1.367 6.695 1 95.81 97 GLU A N 1
ATOM 737 C CA . GLU A 1 97 ? -19.516 -2.217 5.746 1 95.81 97 GLU A CA 1
ATOM 738 C C . GLU A 1 97 ? -19.031 -1.415 4.543 1 95.81 97 GLU A C 1
ATOM 740 O O . GLU A 1 97 ? -19.734 -0.515 4.07 1 95.81 97 GLU A O 1
ATOM 745 N N . TYR A 1 98 ? -17.844 -1.702 4.137 1 96.88 98 TYR A N 1
ATOM 746 C CA . TYR A 1 98 ? -17.297 -1.165 2.898 1 96.88 98 TYR A CA 1
ATOM 747 C C . TYR A 1 98 ? -17.094 -2.268 1.864 1 96.88 98 TYR A C 1
ATOM 749 O O . TYR A 1 98 ? -16.125 -3.016 1.924 1 96.88 98 TYR A O 1
ATOM 757 N N . ASN A 1 99 ? -17.953 -2.299 0.848 1 97.38 99 ASN A N 1
ATOM 758 C CA . ASN A 1 99 ? -18 -3.379 -0.132 1 97.38 99 ASN A CA 1
ATOM 759 C C . ASN A 1 99 ? -17.234 -3.018 -1.397 1 97.38 99 ASN A C 1
ATOM 761 O O . ASN A 1 99 ? -17.328 -1.89 -1.886 1 97.38 99 ASN A O 1
ATOM 765 N N . CYS A 1 100 ? -16.562 -4.023 -1.904 1 98.19 100 CYS A N 1
ATOM 766 C CA . CYS A 1 100 ? -15.836 -3.852 -3.152 1 98.19 100 CYS A CA 1
ATOM 767 C C . CYS A 1 100 ? -16.062 -5.035 -4.086 1 98.19 100 CYS A C 1
ATOM 769 O O . CYS A 1 100 ? -16.375 -6.137 -3.633 1 98.19 100 CYS A O 1
ATOM 771 N N . ASP A 1 101 ? -15.898 -4.785 -5.34 1 98 101 ASP A N 1
ATOM 772 C CA . ASP A 1 101 ? -15.898 -5.797 -6.391 1 98 101 ASP A CA 1
ATOM 773 C C . ASP A 1 101 ? -14.547 -5.844 -7.105 1 98 101 ASP A C 1
ATOM 775 O O . ASP A 1 101 ? -13.977 -4.801 -7.438 1 98 101 ASP A O 1
ATOM 779 N N . ALA A 1 102 ? -14.078 -7.047 -7.305 1 98.06 102 ALA A N 1
ATOM 780 C CA . ALA A 1 102 ? -12.828 -7.234 -8.031 1 98.06 102 ALA A CA 1
ATOM 781 C C . ALA A 1 102 ? -13.055 -7.992 -9.336 1 98.06 102 ALA A C 1
ATOM 783 O O . ALA A 1 102 ? -13.852 -8.93 -9.383 1 98.06 102 ALA A O 1
ATOM 784 N N . THR A 1 103 ? -12.406 -7.562 -10.344 1 97.12 103 THR A N 1
ATOM 785 C CA . THR A 1 103 ? -12.359 -8.289 -11.602 1 97.12 103 THR A CA 1
ATOM 786 C C . THR A 1 103 ? -10.922 -8.461 -12.078 1 97.12 103 THR A C 1
ATOM 788 O O . THR A 1 103 ? -10.094 -7.562 -11.898 1 97.12 103 THR A O 1
ATOM 791 N N . TRP A 1 104 ? -10.664 -9.617 -12.688 1 96.81 104 TRP A N 1
ATOM 792 C CA . TRP A 1 104 ? -9.328 -9.938 -13.172 1 96.81 104 TRP A CA 1
ATOM 793 C C . TRP A 1 104 ? -9.398 -10.797 -14.43 1 96.81 104 TRP A C 1
ATOM 795 O O . TRP A 1 104 ? -10.117 -11.797 -14.469 1 96.81 104 TRP A O 1
ATOM 805 N N . LYS A 1 105 ? -8.758 -10.336 -15.422 1 93.69 105 LYS A N 1
ATOM 806 C CA . LYS A 1 105 ? -8.641 -11.125 -16.641 1 93.69 105 LYS A CA 1
ATOM 807 C C . LYS A 1 105 ? -7.293 -11.844 -16.703 1 93.69 105 LYS A C 1
ATOM 809 O O . LYS A 1 105 ? -6.254 -11.211 -16.891 1 93.69 105 LYS A O 1
ATOM 814 N N . SER A 1 106 ? -7.277 -13.094 -16.516 1 87.06 106 SER A N 1
ATOM 815 C CA . SER A 1 106 ? -6.047 -13.875 -16.578 1 87.06 106 SER A CA 1
ATOM 816 C C . SER A 1 106 ? -5.676 -14.195 -18.031 1 87.06 106 SER A C 1
ATOM 818 O O . SER A 1 106 ? -6.551 -14.344 -18.875 1 87.06 106 SER A O 1
ATOM 820 N N . LYS A 1 107 ? -4.434 -14.227 -18.266 1 84.69 107 LYS A N 1
ATOM 821 C CA . LYS A 1 107 ? -3.992 -14.648 -19.594 1 84.69 107 LYS A CA 1
ATOM 822 C C . LYS A 1 107 ? -4.391 -16.094 -19.875 1 84.69 107 LYS A C 1
ATOM 824 O O . LYS A 1 107 ? -4.648 -16.453 -21.031 1 84.69 107 LYS A O 1
ATOM 829 N N . LYS A 1 108 ? -4.277 -16.953 -18.938 1 77.38 108 LYS A N 1
ATOM 830 C CA . LYS A 1 108 ? -4.516 -18.375 -19.094 1 77.38 108 LYS A CA 1
ATOM 831 C C . LYS A 1 108 ? -6.004 -18.703 -19 1 77.38 108 LYS A C 1
ATOM 833 O O . LYS A 1 108 ? -6.453 -19.734 -19.5 1 77.38 108 LYS A O 1
ATOM 838 N N . SER A 1 109 ? -6.555 -17.969 -18.188 1 69.88 109 SER A N 1
ATOM 839 C CA . SER A 1 109 ? -7.953 -18.312 -17.938 1 69.88 109 SER A CA 1
ATOM 840 C C . SER A 1 109 ? -8.883 -17.172 -18.359 1 69.88 109 SER A C 1
ATOM 842 O O . SER A 1 109 ? -8.438 -16.172 -18.906 1 69.88 109 SER A O 1
ATOM 844 N N . SER A 1 110 ? -10.156 -17.391 -18.031 1 79.31 110 SER A N 1
ATOM 845 C CA . SER A 1 110 ? -11.242 -16.484 -18.375 1 79.31 110 SER A CA 1
ATOM 846 C C . SER A 1 110 ? -11.336 -15.344 -17.359 1 79.31 110 SER A C 1
ATOM 848 O O . SER A 1 110 ? -10.578 -15.305 -16.391 1 79.31 110 SER A O 1
ATOM 850 N N . PHE A 1 111 ? -12.117 -14.477 -17.562 1 90.5 111 PHE A N 1
ATOM 851 C CA . PHE A 1 111 ? -12.516 -13.336 -16.75 1 90.5 111 PHE A CA 1
ATOM 852 C C . PHE A 1 111 ? -13.062 -13.805 -15.406 1 90.5 111 PHE A C 1
ATOM 854 O O . PHE A 1 111 ? -13.93 -14.68 -15.352 1 90.5 111 PHE A O 1
ATOM 861 N N . LYS A 1 112 ? -12.375 -13.391 -14.367 1 94.81 112 LYS A N 1
ATOM 862 C CA . LYS A 1 112 ? -12.805 -13.719 -13.008 1 94.81 112 LYS A CA 1
ATOM 863 C C . LYS A 1 112 ? -13.375 -12.5 -12.297 1 94.81 112 LYS A C 1
ATOM 865 O O . LYS A 1 112 ? -12.938 -11.375 -12.539 1 94.81 112 LYS A O 1
ATOM 870 N N . LYS A 1 113 ? -14.352 -12.773 -11.438 1 96.75 113 LYS A N 1
ATOM 871 C CA . LYS A 1 113 ? -14.938 -11.695 -10.648 1 96.75 113 LYS A CA 1
ATOM 872 C C . LYS A 1 113 ? -15.289 -12.18 -9.242 1 96.75 113 LYS A C 1
ATOM 874 O O . LYS A 1 113 ? -15.469 -13.375 -9.016 1 96.75 113 LYS A O 1
ATOM 879 N N . ALA A 1 114 ? -15.297 -11.266 -8.305 1 98 114 ALA A N 1
ATOM 880 C CA . ALA A 1 114 ? -15.75 -11.555 -6.941 1 98 114 ALA A CA 1
ATOM 881 C C . ALA A 1 114 ? -16.047 -10.266 -6.184 1 98 114 ALA A C 1
ATOM 883 O O . ALA A 1 114 ? -15.469 -9.219 -6.465 1 98 114 ALA A O 1
ATOM 884 N N . SER A 1 115 ? -16.953 -10.375 -5.277 1 97.62 115 SER A N 1
ATOM 885 C CA . SER A 1 115 ? -17.203 -9.312 -4.309 1 97.62 115 SER A CA 1
ATOM 886 C C . SER A 1 115 ? -16.594 -9.648 -2.949 1 97.62 115 SER A C 1
ATOM 888 O O . SER A 1 115 ? -16.531 -10.812 -2.564 1 97.62 115 SER A O 1
ATOM 890 N N . PHE A 1 116 ? -16.203 -8.68 -2.246 1 98.12 116 PHE A N 1
ATOM 891 C CA . PHE A 1 116 ? -15.688 -8.883 -0.902 1 98.12 116 PHE A CA 1
ATOM 892 C C . PHE A 1 116 ? -15.938 -7.656 -0.032 1 98.12 116 PHE A C 1
ATOM 894 O O . PHE A 1 116 ? -16.062 -6.543 -0.542 1 98.12 116 PHE A O 1
ATOM 901 N N . ILE A 1 117 ? -16.078 -7.844 1.241 1 98.12 117 ILE A N 1
ATOM 902 C CA . ILE A 1 117 ? -16.234 -6.766 2.211 1 98.12 117 ILE A CA 1
ATOM 903 C C . ILE A 1 117 ? -14.852 -6.297 2.688 1 98.12 117 ILE A C 1
ATOM 905 O O . ILE A 1 117 ? -14.273 -6.887 3.6 1 98.12 117 ILE A O 1
ATOM 909 N N . ALA A 1 118 ? -14.469 -5.199 2.088 1 98.12 118 ALA A N 1
ATOM 910 C CA . ALA A 1 118 ? -13.117 -4.719 2.332 1 98.12 118 ALA A CA 1
ATOM 911 C C . ALA A 1 118 ? -12.945 -4.262 3.777 1 98.12 118 ALA A C 1
ATOM 913 O O . ALA A 1 118 ? -11.852 -4.336 4.336 1 98.12 118 ALA A O 1
ATOM 914 N N . TYR A 1 119 ? -13.945 -3.709 4.332 1 98.12 119 TYR A N 1
ATOM 915 C CA . TYR A 1 119 ? -13.992 -3.338 5.742 1 98.12 119 TYR A CA 1
ATOM 916 C C . TYR A 1 119 ? -15.367 -3.617 6.332 1 98.12 119 TYR A C 1
ATOM 918 O O . TYR A 1 119 ? -16.391 -3.357 5.695 1 98.12 119 TYR A O 1
ATOM 926 N N . ASP A 1 120 ? -15.273 -4.191 7.488 1 97.5 120 ASP A N 1
ATOM 927 C CA . ASP A 1 120 ? -16.453 -4.465 8.297 1 97.5 120 ASP A CA 1
ATOM 928 C C . ASP A 1 120 ? -16.234 -4.074 9.758 1 97.5 120 ASP A C 1
ATOM 930 O O . ASP A 1 120 ? -15.453 -4.723 10.461 1 97.5 120 ASP A O 1
ATOM 934 N N . LYS A 1 121 ? -16.984 -3.119 10.188 1 95.81 121 LYS A N 1
ATOM 935 C CA . LYS A 1 121 ? -16.797 -2.604 11.539 1 95.81 121 LYS A CA 1
ATOM 936 C C . LYS A 1 121 ? -16.953 -3.711 12.578 1 95.81 121 LYS A C 1
ATOM 938 O O . LYS A 1 121 ? -16.266 -3.715 13.602 1 95.81 121 LYS A O 1
ATOM 943 N N . THR A 1 122 ? -17.812 -4.613 12.383 1 96.38 122 THR A N 1
ATOM 944 C CA . THR A 1 122 ? -18.062 -5.691 13.328 1 96.38 122 THR A CA 1
ATOM 945 C C . THR A 1 122 ? -16.922 -6.699 13.312 1 96.38 122 THR A C 1
ATOM 947 O O . THR A 1 122 ? -16.516 -7.203 14.367 1 96.38 122 THR A O 1
ATOM 950 N N . ARG A 1 123 ? -16.359 -6.977 12.227 1 97.38 123 ARG A N 1
ATOM 951 C CA . ARG A 1 123 ? -15.273 -7.945 12.062 1 97.38 123 ARG A CA 1
ATOM 952 C C . ARG A 1 123 ? -13.93 -7.336 12.43 1 97.38 123 ARG A C 1
ATOM 954 O O . ARG A 1 123 ? -13.109 -7.973 13.094 1 97.38 123 ARG A O 1
ATOM 961 N N . ASP A 1 124 ? -13.773 -6.133 11.938 1 97.38 124 ASP A N 1
ATOM 962 C CA . ASP A 1 124 ? -12.461 -5.496 11.992 1 97.38 124 ASP A CA 1
ATOM 963 C C . ASP A 1 124 ? -12.359 -4.535 13.172 1 97.38 124 ASP A C 1
ATOM 965 O O . ASP A 1 124 ? -11.555 -3.602 13.156 1 97.38 124 ASP A O 1
ATOM 969 N N . THR A 1 125 ? -13.008 -4.785 14.211 1 88.19 125 THR A N 1
ATOM 970 C CA . THR A 1 125 ? -13.141 -3.887 15.352 1 88.19 125 THR A CA 1
ATOM 971 C C . THR A 1 125 ? -11.766 -3.5 15.898 1 88.19 125 THR A C 1
ATOM 973 O O . THR A 1 125 ? -10.898 -4.355 16.078 1 88.19 125 THR A O 1
ATOM 976 N N . THR A 1 126 ? -11.43 -2.258 16.125 1 89.62 126 THR A N 1
ATOM 977 C CA . THR A 1 126 ? -10.266 -1.683 16.797 1 89.62 126 THR A CA 1
ATOM 978 C C . THR A 1 126 ? -9.078 -1.605 15.844 1 89.62 126 THR A C 1
ATOM 980 O O . THR A 1 126 ? -7.98 -1.201 16.234 1 89.62 126 THR A O 1
ATOM 983 N N . GLN A 1 127 ? -9.258 -2.25 14.672 1 94.75 127 GLN A N 1
ATOM 984 C CA . GLN A 1 127 ? -8.133 -2.229 13.742 1 94.75 127 GLN A CA 1
ATOM 985 C C . GLN A 1 127 ? -7.969 -0.852 13.102 1 94.75 127 GLN A C 1
ATOM 987 O O . GLN A 1 127 ? -8.953 -0.21 12.742 1 94.75 127 GLN A O 1
ATOM 992 N N . LYS A 1 128 ? -6.762 -0.447 13 1 92.75 128 LYS A N 1
ATOM 993 C CA . LYS A 1 128 ? -6.469 0.819 12.328 1 92.75 128 LYS A CA 1
ATOM 994 C C . LYS A 1 128 ? -6.227 0.612 10.836 1 92.75 128 LYS A C 1
ATOM 996 O O . LYS A 1 128 ? -6.258 1.567 10.062 1 92.75 128 LYS A O 1
ATOM 1001 N N . ALA A 1 129 ? -5.914 -0.643 10.562 1 95.94 129 ALA A N 1
ATOM 1002 C CA . ALA A 1 129 ? -5.672 -0.999 9.164 1 95.94 129 ALA A CA 1
ATOM 1003 C C . ALA A 1 129 ? -6.129 -2.426 8.875 1 95.94 129 ALA A C 1
ATOM 1005 O O . ALA A 1 129 ? -6.059 -3.297 9.742 1 95.94 129 ALA A O 1
ATOM 1006 N N . VAL A 1 130 ? -6.645 -2.641 7.699 1 98.31 130 VAL A N 1
ATOM 1007 C CA . VAL A 1 130 ? -6.988 -3.955 7.168 1 98.31 130 VAL A CA 1
ATOM 1008 C C . VAL A 1 130 ? -6.23 -4.199 5.863 1 98.31 130 VAL A C 1
ATOM 1010 O O . VAL A 1 130 ? -6.25 -3.359 4.961 1 98.31 130 VAL A O 1
ATOM 1013 N N . TYR A 1 131 ? -5.562 -5.367 5.758 1 98.62 131 TYR A N 1
ATOM 1014 C CA . TYR A 1 131 ? -4.773 -5.707 4.574 1 98.62 131 TYR A CA 1
ATOM 1015 C C . TYR A 1 131 ? -5.418 -6.848 3.799 1 98.62 131 TYR A C 1
ATOM 1017 O O . TYR A 1 131 ? -5.805 -7.863 4.383 1 98.62 131 TYR A O 1
ATOM 1025 N N . TRP A 1 132 ? -5.539 -6.637 2.562 1 98.81 132 TRP A N 1
ATOM 1026 C CA . TRP A 1 132 ? -6.023 -7.668 1.648 1 98.81 132 TRP A CA 1
ATOM 1027 C C . TRP A 1 132 ? -4.93 -8.094 0.676 1 98.81 132 TRP A C 1
ATOM 1029 O O . TRP A 1 132 ? -4.199 -7.25 0.147 1 98.81 132 TRP A O 1
ATOM 1039 N N . LEU A 1 133 ? -4.832 -9.312 0.531 1 98.69 133 LEU A N 1
ATOM 1040 C CA . LEU A 1 133 ? -4.004 -9.938 -0.496 1 98.69 133 LEU A CA 1
ATOM 1041 C C . LEU A 1 133 ? -4.863 -10.727 -1.479 1 98.69 133 LEU A C 1
ATOM 1043 O O . LEU A 1 133 ? -5.617 -11.617 -1.077 1 98.69 133 LEU A O 1
ATOM 1047 N N . ILE A 1 134 ? -4.809 -10.344 -2.709 1 98.5 134 ILE A N 1
ATOM 1048 C CA . ILE A 1 134 ? -5.59 -11.016 -3.742 1 98.5 134 ILE A CA 1
ATOM 1049 C C . ILE A 1 134 ? -4.656 -11.703 -4.734 1 98.5 134 ILE A C 1
ATOM 1051 O O . ILE A 1 134 ? -3.822 -11.047 -5.367 1 98.5 134 ILE A O 1
ATOM 1055 N N . ASP A 1 135 ? -4.766 -12.984 -4.836 1 96.81 135 ASP A N 1
ATOM 1056 C CA . ASP A 1 135 ? -3.934 -13.719 -5.789 1 96.81 135 ASP A CA 1
ATOM 1057 C C . ASP A 1 135 ? -4.789 -14.539 -6.746 1 96.81 135 ASP A C 1
ATOM 1059 O O . ASP A 1 135 ? -6.016 -14.445 -6.73 1 96.81 135 ASP A O 1
ATOM 1063 N N . PRO A 1 136 ? -4.184 -15.297 -7.699 1 95.38 136 PRO A N 1
ATOM 1064 C CA . PRO A 1 136 ? -4.977 -16 -8.711 1 95.38 136 PRO A CA 1
ATOM 1065 C C . PRO A 1 136 ? -5.941 -17.016 -8.094 1 95.38 136 PRO A C 1
ATOM 1067 O O . PRO A 1 136 ? -6.918 -17.406 -8.734 1 95.38 136 PRO A O 1
ATOM 1070 N N . LEU A 1 137 ? -5.734 -17.359 -6.918 1 94.69 137 LEU A N 1
ATOM 1071 C CA . LEU A 1 137 ? -6.523 -18.438 -6.328 1 94.69 137 LEU A CA 1
ATOM 1072 C C . LEU A 1 137 ? -7.605 -17.875 -5.41 1 94.69 137 LEU A C 1
ATOM 1074 O O . LEU A 1 137 ? -8.711 -18.406 -5.355 1 94.69 137 LEU A O 1
ATOM 1078 N N . ALA A 1 138 ? -7.234 -16.828 -4.625 1 98 138 ALA A N 1
ATOM 1079 C CA . ALA A 1 138 ? -8.18 -16.469 -3.57 1 98 138 ALA A CA 1
ATOM 1080 C C . ALA A 1 138 ? -7.902 -15.078 -3.023 1 98 138 ALA A C 1
ATOM 1082 O O . ALA A 1 138 ? -7.062 -14.352 -3.559 1 98 138 ALA A O 1
ATOM 1083 N N . PHE A 1 139 ? -8.797 -14.633 -2.102 1 98.75 139 PHE A N 1
ATOM 1084 C CA . PHE A 1 139 ? -8.719 -13.414 -1.313 1 98.75 139 PHE A CA 1
ATOM 1085 C C . PHE A 1 139 ? -8.328 -13.719 0.126 1 98.75 139 PHE A C 1
ATOM 1087 O O . PHE A 1 139 ? -8.898 -14.617 0.753 1 98.75 139 PHE A O 1
ATOM 1094 N N . TYR A 1 140 ? -7.348 -12.945 0.636 1 98.81 140 TYR A N 1
ATOM 1095 C CA . TYR A 1 140 ? -6.887 -13.141 2.006 1 98.81 140 TYR A CA 1
ATOM 1096 C C . TYR A 1 140 ? -6.918 -11.828 2.781 1 98.81 140 TYR A C 1
ATOM 1098 O O . TYR A 1 140 ? -6.652 -10.766 2.221 1 98.81 140 TYR A O 1
ATOM 1106 N N . GLU A 1 141 ? -7.215 -11.891 4.039 1 98.75 141 GLU A N 1
ATOM 1107 C CA . GLU A 1 141 ? -7.246 -10.742 4.938 1 98.75 141 GLU A CA 1
ATOM 1108 C C . GLU A 1 141 ? -6.195 -10.867 6.035 1 98.75 141 GLU A C 1
ATOM 1110 O O . GLU A 1 141 ? -5.945 -11.969 6.535 1 98.75 141 GLU A O 1
ATOM 1115 N N . SER A 1 142 ? -5.59 -9.812 6.414 1 98.56 142 SER A N 1
ATOM 1116 C CA . SER A 1 142 ? -4.625 -9.75 7.508 1 98.56 142 SER A CA 1
ATOM 1117 C C . SER A 1 142 ? -4.695 -8.406 8.234 1 98.56 142 SER A C 1
ATOM 1119 O O . SER A 1 142 ? -5.156 -7.414 7.668 1 98.56 142 SER A O 1
ATOM 1121 N N . TYR A 1 143 ? -4.195 -8.328 9.469 1 97.5 143 TYR A N 1
ATOM 1122 C CA . TYR A 1 143 ? -4.125 -7.082 10.219 1 97.5 143 TYR A CA 1
ATOM 1123 C C . TYR A 1 143 ? -2.676 -6.656 10.445 1 97.5 143 TYR A C 1
ATOM 1125 O O . TYR A 1 143 ? -2.412 -5.543 10.898 1 97.5 143 TYR A O 1
ATOM 1133 N N . ASP A 1 144 ? -1.73 -7.52 10.102 1 94.81 144 ASP A N 1
ATOM 1134 C CA . ASP A 1 144 ? -0.324 -7.223 10.359 1 94.81 144 ASP A CA 1
ATOM 1135 C C . ASP A 1 144 ? 0.542 -7.586 9.156 1 94.81 144 ASP A C 1
ATOM 1137 O O . ASP A 1 144 ? 1.769 -7.477 9.211 1 94.81 144 ASP A O 1
ATOM 1141 N N . GLN A 1 145 ? -0.02 -8.156 8.094 1 96.62 145 GLN A N 1
ATOM 1142 C CA . GLN A 1 145 ? 0.598 -8.555 6.828 1 96.62 145 GLN A CA 1
ATOM 1143 C C . GLN A 1 145 ? 1.494 -9.773 7.012 1 96.62 145 GLN A C 1
ATOM 1145 O O . GLN A 1 145 ? 2.449 -9.969 6.258 1 96.62 145 GLN A O 1
ATOM 1150 N N . ARG A 1 146 ? 1.219 -10.5 8.031 1 93.88 146 ARG A N 1
ATOM 1151 C CA . ARG A 1 146 ? 1.977 -11.719 8.297 1 93.88 146 ARG A CA 1
ATOM 1152 C C . ARG A 1 146 ? 1.056 -12.93 8.359 1 93.88 146 ARG A C 1
ATOM 1154 O O . ARG A 1 146 ? 1.32 -13.953 7.719 1 93.88 146 ARG A O 1
ATOM 1161 N N . ASP A 1 147 ? 0.09 -12.781 9.195 1 96.56 147 ASP A N 1
ATOM 1162 C CA . ASP A 1 147 ? -0.909 -13.836 9.312 1 96.56 147 ASP A CA 1
ATOM 1163 C C . ASP A 1 147 ? -2.105 -13.562 8.398 1 96.56 147 ASP A C 1
ATOM 1165 O O . ASP A 1 147 ? -2.773 -12.539 8.539 1 96.56 147 ASP A O 1
ATOM 1169 N N . TRP A 1 148 ? -2.35 -14.5 7.531 1 97.94 148 TRP A N 1
ATOM 1170 C CA . TRP A 1 148 ? -3.377 -14.305 6.516 1 97.94 148 TRP A CA 1
ATOM 1171 C C . TRP A 1 148 ? -4.5 -15.32 6.672 1 97.94 148 TRP A C 1
ATOM 1173 O O . TRP A 1 148 ? -4.246 -16.516 6.852 1 97.94 148 TRP A O 1
ATOM 1183 N N . LYS A 1 149 ? -5.637 -14.828 6.637 1 98.62 149 LYS A N 1
ATOM 1184 C CA . LYS A 1 149 ? -6.832 -15.664 6.648 1 98.62 149 LYS A CA 1
ATOM 1185 C C . LYS A 1 149 ? -7.52 -15.672 5.285 1 98.62 149 LYS A C 1
ATOM 1187 O O . LYS A 1 149 ? -7.84 -14.609 4.742 1 98.62 149 LYS A O 1
ATOM 1192 N N . ARG A 1 150 ? -7.758 -16.828 4.754 1 98.69 150 ARG A N 1
ATOM 1193 C CA . ARG A 1 150 ? -8.484 -16.938 3.494 1 98.69 150 ARG A CA 1
ATOM 1194 C C . ARG A 1 150 ? -9.953 -16.547 3.674 1 98.69 150 ARG A C 1
ATOM 1196 O O . ARG A 1 150 ? -10.648 -17.109 4.512 1 98.69 150 ARG A O 1
ATOM 1203 N N . MET A 1 151 ? -10.43 -15.664 2.885 1 98.69 151 MET A N 1
ATOM 1204 C CA . MET A 1 151 ? -11.766 -15.109 3.084 1 98.69 151 MET A CA 1
ATOM 1205 C C . MET A 1 151 ? -12.711 -15.547 1.967 1 98.69 151 MET A C 1
ATOM 1207 O O . MET A 1 151 ? -13.93 -15.461 2.107 1 98.69 151 MET A O 1
ATOM 1211 N N . GLY A 1 152 ? -12.148 -16.031 0.848 1 97.88 152 GLY A N 1
ATOM 1212 C CA . GLY A 1 152 ? -12.961 -16.453 -0.277 1 97.88 152 GLY A CA 1
ATOM 1213 C C . GLY A 1 152 ? -12.164 -16.609 -1.562 1 97.88 152 GLY A C 1
ATOM 1214 O O . GLY A 1 152 ? -10.953 -16.391 -1.578 1 97.88 152 GLY A O 1
ATOM 1215 N N . GLY A 1 153 ? -12.883 -17.078 -2.592 1 97 153 GLY A N 1
ATOM 1216 C CA . GLY A 1 153 ? -12.281 -17.266 -3.902 1 97 153 GLY A CA 1
ATOM 1217 C C . GLY A 1 153 ? -12.977 -16.469 -4.992 1 97 153 GLY A C 1
ATOM 1218 O O . GLY A 1 153 ? -13.906 -15.703 -4.719 1 97 153 GLY A O 1
ATOM 1219 N N . TRP A 1 154 ? -12.398 -16.641 -6.109 1 96.06 154 TRP A N 1
ATOM 1220 C CA . TRP A 1 154 ? -13.008 -16.047 -7.293 1 96.06 154 TRP A CA 1
ATOM 1221 C C . TRP A 1 154 ? -14.289 -16.781 -7.672 1 96.06 154 TRP A C 1
ATOM 1223 O O . TRP A 1 154 ? -14.477 -17.938 -7.316 1 96.06 154 TRP A O 1
ATOM 1233 N N . GLU A 1 155 ? -15.102 -16.062 -8.438 1 91.38 155 GLU A N 1
ATOM 1234 C CA . GLU A 1 155 ? -16.328 -16.641 -8.961 1 91.38 155 GLU A CA 1
ATOM 1235 C C . GLU A 1 155 ? -16.188 -17.016 -10.43 1 91.38 155 GLU A C 1
ATOM 1237 O O . GLU A 1 155 ? -15.398 -16.422 -11.156 1 91.38 155 GLU A O 1
ATOM 1242 N N . MET B 1 1 ? 46.938 69.062 80.875 1 20.84 1 MET B N 1
ATOM 1243 C CA . MET B 1 1 ? 46.5 70.312 80.375 1 20.84 1 MET B CA 1
ATOM 1244 C C . MET B 1 1 ? 45.094 70.25 79.75 1 20.84 1 MET B C 1
ATOM 1246 O O . MET B 1 1 ? 44.875 69.438 78.875 1 20.84 1 MET B O 1
ATOM 1250 N N . CYS B 1 2 ? 43.844 70.688 80.438 1 25.47 2 CYS B N 1
ATOM 1251 C CA . CYS B 1 2 ? 42.438 70.562 80.688 1 25.47 2 CYS B CA 1
ATOM 1252 C C . CYS B 1 2 ? 41.625 71.312 79.625 1 25.47 2 CYS B C 1
ATOM 1254 O O . CYS B 1 2 ? 40.406 71.5 79.812 1 25.47 2 CYS B O 1
ATOM 1256 N N . MET B 1 3 ? 41.969 71.312 78.312 1 24.25 3 MET B N 1
ATOM 1257 C CA . MET B 1 3 ? 41.469 72.562 77.75 1 24.25 3 MET B CA 1
ATOM 1258 C C . MET B 1 3 ? 39.938 72.562 77.75 1 24.25 3 MET B C 1
ATOM 1260 O O . MET B 1 3 ? 39.281 71.562 77.625 1 24.25 3 MET B O 1
ATOM 1264 N N . PRO B 1 4 ? 39.094 73.812 77.938 1 25.19 4 PRO B N 1
ATOM 1265 C CA . PRO B 1 4 ? 37.812 74.375 78.375 1 25.19 4 PRO B CA 1
ATOM 1266 C C . PRO B 1 4 ? 36.75 74.375 77.25 1 25.19 4 PRO B C 1
ATOM 1268 O O . PRO B 1 4 ? 35.625 74.812 77.5 1 25.19 4 PRO B O 1
ATOM 1271 N N . LEU B 1 5 ? 36.812 73.688 76.125 1 25.73 5 LEU B N 1
ATOM 1272 C CA . LEU B 1 5 ? 36.188 74.5 75.062 1 25.73 5 LEU B CA 1
ATOM 1273 C C . LEU B 1 5 ? 34.719 74.75 75.312 1 25.73 5 LEU B C 1
ATOM 1275 O O . LEU B 1 5 ? 33.938 73.75 75.5 1 25.73 5 LEU B O 1
ATOM 1279 N N . SER B 1 6 ? 34.281 75.875 75.688 1 21.06 6 SER B N 1
ATOM 1280 C CA . SER B 1 6 ? 33.156 76.625 76.312 1 21.06 6 SER B CA 1
ATOM 1281 C C . SER B 1 6 ? 31.969 76.625 75.375 1 21.06 6 SER B C 1
ATOM 1283 O O . SER B 1 6 ? 30.828 76.375 75.812 1 21.06 6 SER B O 1
ATOM 1285 N N . CYS B 1 7 ? 32 77.125 74.062 1 20.92 7 CYS B N 1
ATOM 1286 C CA . CYS B 1 7 ? 31.047 78.188 73.75 1 20.92 7 CYS B CA 1
ATOM 1287 C C . CYS B 1 7 ? 29.703 77.562 73.375 1 20.92 7 CYS B C 1
ATOM 1289 O O . CYS B 1 7 ? 29.594 76.938 72.312 1 20.92 7 CYS B O 1
ATOM 1291 N N . VAL B 1 8 ? 28.641 77.25 74.188 1 24.58 8 VAL B N 1
ATOM 1292 C CA . VAL B 1 8 ? 27.328 76.625 74.188 1 24.58 8 VAL B CA 1
ATOM 1293 C C . VAL B 1 8 ? 26.312 77.562 73.5 1 24.58 8 VAL B C 1
ATOM 1295 O O . VAL B 1 8 ? 25.109 77.312 73.562 1 24.58 8 VAL B O 1
ATOM 1298 N N . TYR B 1 9 ? 26.766 78.562 72.688 1 17.45 9 TYR B N 1
ATOM 1299 C CA . TYR B 1 9 ? 25.781 79.625 72.625 1 17.45 9 TYR B CA 1
ATOM 1300 C C . TYR B 1 9 ? 24.453 79.125 72.062 1 17.45 9 TYR B C 1
ATOM 1302 O O . TYR B 1 9 ? 24.359 78 71.562 1 17.45 9 TYR B O 1
ATOM 1310 N N . HIS B 1 10 ? 23.812 79.625 70.812 1 21.27 10 HIS B N 1
ATOM 1311 C CA . HIS B 1 10 ? 22.859 80.75 70.688 1 21.27 10 HIS B CA 1
ATOM 1312 C C . HIS B 1 10 ? 21.453 80.25 70.375 1 21.27 10 HIS B C 1
ATOM 1314 O O . HIS B 1 10 ? 21.281 79.062 69.938 1 21.27 10 HIS B O 1
ATOM 1320 N N . ARG B 1 11 ? 20.531 81.125 69.688 1 20.38 11 ARG B N 1
ATOM 1321 C CA . ARG B 1 11 ? 19.281 81.812 69.875 1 20.38 11 ARG B CA 1
ATOM 1322 C C . ARG B 1 11 ? 18.109 81.062 69.188 1 20.38 11 ARG B C 1
ATOM 1324 O O . ARG B 1 11 ? 18.328 80.125 68.5 1 20.38 11 ARG B O 1
ATOM 1331 N N . SER B 1 12 ? 17.188 81.75 68.312 1 19.88 12 SER B N 1
ATOM 1332 C CA . SER B 1 12 ? 15.891 82.438 68.438 1 19.88 12 SER B CA 1
ATOM 1333 C C . SER B 1 12 ? 14.82 81.625 67.625 1 19.88 12 SER B C 1
ATOM 1335 O O . SER B 1 12 ? 13.727 81.375 68.188 1 19.88 12 SER B O 1
ATOM 1337 N N . LEU B 1 13 ? 14.859 81.562 66.188 1 22.62 13 LEU B N 1
ATOM 1338 C CA . LEU B 1 13 ? 13.805 82.188 65.375 1 22.62 13 LEU B CA 1
ATOM 1339 C C . LEU B 1 13 ? 12.57 81.25 65.312 1 22.62 13 LEU B C 1
ATOM 1341 O O . LEU B 1 13 ? 12.664 80.062 65.5 1 22.62 13 LEU B O 1
ATOM 1345 N N . PHE B 1 14 ? 11.367 81.75 64.375 1 25.12 14 PHE B N 1
ATOM 1346 C CA . PHE B 1 14 ? 9.953 82.062 64.25 1 25.12 14 PHE B CA 1
ATOM 1347 C C . PHE B 1 14 ? 9.156 80.875 63.75 1 25.12 14 PHE B C 1
ATOM 1349 O O . PHE B 1 14 ? 9.539 80.188 62.781 1 25.12 14 PHE B O 1
ATOM 1356 N N . THR B 1 15 ? 8.328 80.188 64.625 1 28.28 15 THR B N 1
ATOM 1357 C CA . THR B 1 15 ? 7.379 79.062 64.625 1 28.28 15 THR B CA 1
ATOM 1358 C C . THR B 1 15 ? 6.199 79.375 63.719 1 28.28 15 THR B C 1
ATOM 1360 O O . THR B 1 15 ? 5.102 79.688 64.188 1 28.28 15 THR B O 1
ATOM 1363 N N . SER B 1 16 ? 6.5 79.812 62.344 1 24.88 16 SER B N 1
ATOM 1364 C CA . SER B 1 16 ? 5.375 80.375 61.625 1 24.88 16 SER B CA 1
ATOM 1365 C C . SER B 1 16 ? 4.223 79.438 61.5 1 24.88 16 SER B C 1
ATOM 1367 O O . SER B 1 16 ? 4.445 78.188 61.344 1 24.88 16 SER B O 1
ATOM 1369 N N . LYS B 1 17 ? 2.967 79.75 61.906 1 31.62 17 LYS B N 1
ATOM 1370 C CA . LYS B 1 17 ? 1.583 79.375 62.188 1 31.62 17 LYS B CA 1
ATOM 1371 C C . LYS B 1 17 ? 0.893 78.938 60.875 1 31.62 17 LYS B C 1
ATOM 1373 O O . LYS B 1 17 ? -0.337 78.938 60.812 1 31.62 17 LYS B O 1
ATOM 1378 N N . PHE B 1 18 ? 1.684 78.562 59.719 1 28.89 18 PHE B N 1
ATOM 1379 C CA . PHE B 1 18 ? 0.879 78.688 58.5 1 28.89 18 PHE B CA 1
ATOM 1380 C C . PHE B 1 18 ? -0.359 77.812 58.562 1 28.89 18 PHE B C 1
ATOM 1382 O O . PHE B 1 18 ? -0.271 76.688 58.969 1 28.89 18 PHE B O 1
ATOM 1389 N N . ARG B 1 19 ? -1.555 78.438 58.531 1 28.06 19 ARG B N 1
ATOM 1390 C CA . ARG B 1 19 ? -3.008 78.312 58.5 1 28.06 19 ARG B CA 1
ATOM 1391 C C . ARG B 1 19 ? -3.443 77.375 57.406 1 28.06 19 ARG B C 1
ATOM 1393 O O . ARG B 1 19 ? -3.291 77.688 56.219 1 28.06 19 ARG B O 1
ATOM 1400 N N . MET B 1 20 ? -3.238 76.062 57.656 1 31.17 20 MET B N 1
ATOM 1401 C CA . MET B 1 20 ? -3.598 74.938 56.75 1 31.17 20 MET B CA 1
ATOM 1402 C C . MET B 1 20 ? -5.043 75.062 56.281 1 31.17 20 MET B C 1
ATOM 1404 O O . MET B 1 20 ? -5.969 75.062 57.094 1 31.17 20 MET B O 1
ATOM 1408 N N . SER B 1 21 ? -5.297 75.875 55.188 1 26.28 21 SER B N 1
ATOM 1409 C CA . SER B 1 21 ? -6.527 76.188 54.469 1 26.28 21 SER B CA 1
ATOM 1410 C C . SER B 1 21 ? -7.352 74.938 54.219 1 26.28 21 SER B C 1
ATOM 1412 O O . SER B 1 21 ? -6.809 73.812 54.188 1 26.28 21 SER B O 1
ATOM 1414 N N . THR B 1 22 ? -8.711 75.125 54.125 1 28.14 22 THR B N 1
ATOM 1415 C CA . THR B 1 22 ? -10.078 74.625 54.25 1 28.14 22 THR B CA 1
ATOM 1416 C C . THR B 1 22 ? -10.312 73.5 53.219 1 28.14 22 THR B C 1
ATOM 1418 O O . THR B 1 22 ? -10.648 72.375 53.625 1 28.14 22 THR B O 1
ATOM 1421 N N . LEU B 1 23 ? -11.383 73.625 52.281 1 28.23 23 LEU B N 1
ATOM 1422 C CA . LEU B 1 23 ? -12.727 73.125 52.094 1 28.23 23 LEU B CA 1
ATOM 1423 C C . LEU B 1 23 ? -12.734 72.062 50.969 1 28.23 23 LEU B C 1
ATOM 1425 O O . LEU B 1 23 ? -13.508 71.125 51 1 28.23 23 LEU B O 1
ATOM 1429 N N . ASN B 1 24 ? -12.047 72.25 49.719 1 28.8 24 ASN B N 1
ATOM 1430 C CA . ASN B 1 24 ? -12.828 71.938 48.531 1 28.8 24 ASN B CA 1
ATOM 1431 C C . ASN B 1 24 ? -12.961 70.438 48.344 1 28.8 24 ASN B C 1
ATOM 1433 O O . ASN B 1 24 ? -11.984 69.75 48.062 1 28.8 24 ASN B O 1
ATOM 1437 N N . TYR B 1 25 ? -13.812 69.688 49.062 1 30.59 25 TYR B N 1
ATOM 1438 C CA . TYR B 1 25 ? -14.281 68.312 49 1 30.59 25 TYR B CA 1
ATOM 1439 C C . TYR B 1 25 ? -14.805 68 47.594 1 30.59 25 TYR B C 1
ATOM 1441 O O . TYR B 1 25 ? -16.016 67.938 47.375 1 30.59 25 TYR B O 1
ATOM 1449 N N . VAL B 1 26 ? -14.539 68.875 46.5 1 29.86 26 VAL B N 1
ATOM 1450 C CA . VAL B 1 26 ? -15.312 68.625 45.312 1 29.86 26 VAL B CA 1
ATOM 1451 C C . VAL B 1 26 ? -15.258 67.188 44.938 1 29.86 26 VAL B C 1
ATOM 1453 O O . VAL B 1 26 ? -14.234 66.5 45.125 1 29.86 26 VAL B O 1
ATOM 1456 N N . PHE B 1 27 ? -16.484 66.562 44.438 1 31.09 27 PHE B N 1
ATOM 1457 C CA . PHE B 1 27 ? -17.312 65.5 43.906 1 31.09 27 PHE B CA 1
ATOM 1458 C C . PHE B 1 27 ? -16.656 64.812 42.719 1 31.09 27 PHE B C 1
ATOM 1460 O O . PHE B 1 27 ? -16.469 65.438 41.688 1 31.09 27 PHE B O 1
ATOM 1467 N N . LEU B 1 28 ? -15.68 63.969 43.031 1 30.86 28 LEU B N 1
ATOM 1468 C CA . LEU B 1 28 ? -14.984 62.969 42.219 1 30.86 28 LEU B CA 1
ATOM 1469 C C . LEU B 1 28 ? -15.984 62.062 41.5 1 30.86 28 LEU B C 1
ATOM 1471 O O . LEU B 1 28 ? -16.219 60.938 41.906 1 30.86 28 LEU B O 1
ATOM 1475 N N . THR B 1 29 ? -17.188 62.625 41.25 1 30.66 29 THR B N 1
ATOM 1476 C CA . THR B 1 29 ? -18.156 61.688 40.656 1 30.66 29 THR B CA 1
ATOM 1477 C C . THR B 1 29 ? -17.625 61.125 39.344 1 30.66 29 THR B C 1
ATOM 1479 O O . THR B 1 29 ? -18.062 60.062 38.938 1 30.66 29 THR B O 1
ATOM 1482 N N . LEU B 1 30 ? -17.094 62.031 38.5 1 27.42 30 LEU B N 1
ATOM 1483 C CA . LEU B 1 30 ? -17.562 61.781 37.125 1 27.42 30 LEU B CA 1
ATOM 1484 C C . LEU B 1 30 ? -17.047 60.438 36.625 1 27.42 30 LEU B C 1
ATOM 1486 O O . LEU B 1 30 ? -17.797 59.688 36 1 27.42 30 LEU B O 1
ATOM 1490 N N . VAL B 1 31 ? -15.828 60.406 36.031 1 29.3 31 VAL B N 1
ATOM 1491 C CA . VAL B 1 31 ? -15.602 59.875 34.688 1 29.3 31 VAL B CA 1
ATOM 1492 C C . VAL B 1 31 ? -15.453 58.375 34.75 1 29.3 31 VAL B C 1
ATOM 1494 O O . VAL B 1 31 ? -14.367 57.844 35 1 29.3 31 VAL B O 1
ATOM 1497 N N . LEU B 1 32 ? -16.078 57.656 35.656 1 31.56 32 LEU B N 1
ATOM 1498 C CA . LEU B 1 32 ? -15.914 56.219 35.469 1 31.56 32 LEU B CA 1
ATOM 1499 C C . LEU B 1 32 ? -16.516 55.781 34.125 1 31.56 32 LEU B C 1
ATOM 1501 O O . LEU B 1 32 ? -17.734 55.656 34 1 31.56 32 LEU B O 1
ATOM 1505 N N . SER B 1 33 ? -16.406 56.594 33.031 1 28.12 33 SER B N 1
ATOM 1506 C CA . SER B 1 33 ? -16.922 56.125 31.75 1 28.12 33 SER B CA 1
ATOM 1507 C C . SER B 1 33 ? -16.578 54.656 31.516 1 28.12 33 SER B C 1
ATOM 1509 O O . SER B 1 33 ? -15.602 54.156 32.062 1 28.12 33 SER B O 1
ATOM 1511 N N . SER B 1 34 ? -17.562 54 30.812 1 28.72 34 SER B N 1
ATOM 1512 C CA . SER B 1 34 ? -17.938 52.75 30.203 1 28.72 34 SER B CA 1
ATOM 1513 C C . SER B 1 34 ? -16.812 52.188 29.328 1 28.72 34 SER B C 1
ATOM 1515 O O . SER B 1 34 ? -16.547 52.719 28.25 1 28.72 34 SER B O 1
ATOM 1517 N N . CYS B 1 35 ? -15.641 52.031 29.859 1 28 35 CYS B N 1
ATOM 1518 C CA . CYS B 1 35 ? -14.812 51.125 29.078 1 28 35 CYS B CA 1
ATOM 1519 C C . CYS B 1 35 ? -15.594 49.906 28.641 1 28 35 CYS B C 1
ATOM 1521 O O . CYS B 1 35 ? -15.828 49 29.422 1 28 35 CYS B O 1
ATOM 1523 N N . LEU B 1 36 ? -16.906 50.094 28.094 1 28.97 36 LEU B N 1
ATOM 1524 C CA . LEU B 1 36 ? -17.406 49 27.266 1 28.97 36 LEU B CA 1
ATOM 1525 C C . LEU B 1 36 ? -16.297 48.438 26.375 1 28.97 36 LEU B C 1
ATOM 1527 O O . LEU B 1 36 ? -15.859 49.062 25.438 1 28.97 36 LEU B O 1
ATOM 1531 N N . ASP B 1 37 ? -15.25 48 27.016 1 26.86 37 ASP B N 1
ATOM 1532 C CA . ASP B 1 37 ? -14.305 47.156 26.266 1 26.86 37 ASP B CA 1
ATOM 1533 C C . ASP B 1 37 ? -15.039 46.25 25.281 1 26.86 37 ASP B C 1
ATOM 1535 O O . ASP B 1 37 ? -15.844 45.406 25.688 1 26.86 37 ASP B O 1
ATOM 1539 N N . ASN B 1 38 ? -15.562 46.844 24.172 1 30.33 38 ASN B N 1
ATOM 1540 C CA . ASN B 1 38 ? -15.789 45.969 23.016 1 30.33 38 ASN B CA 1
ATOM 1541 C C . ASN B 1 38 ? -14.734 44.875 22.906 1 30.33 38 ASN B C 1
ATOM 1543 O O . ASN B 1 38 ? -13.57 45.156 22.625 1 30.33 38 ASN B O 1
ATOM 1547 N N . HIS B 1 39 ? -14.688 44 23.922 1 30.02 39 HIS B N 1
ATOM 1548 C CA . HIS B 1 39 ? -14.031 42.719 23.609 1 30.02 39 HIS B CA 1
ATOM 1549 C C . HIS B 1 39 ? -14.266 42.312 22.172 1 30.02 39 HIS B C 1
ATOM 1551 O O . HIS B 1 39 ? -15.406 42.125 21.75 1 30.02 39 HIS B O 1
ATOM 1557 N N . VAL B 1 40 ? -13.75 43.062 21.188 1 28.69 40 VAL B N 1
ATOM 1558 C CA . VAL B 1 40 ? -13.555 42.344 19.922 1 28.69 40 VAL B CA 1
ATOM 1559 C C . VAL B 1 40 ? -13.211 40.875 20.188 1 28.69 40 VAL B C 1
ATOM 1561 O O . VAL B 1 40 ? -12.164 40.594 20.766 1 28.69 40 VAL B O 1
ATOM 1564 N N . VAL B 1 41 ? -14.148 40.094 20.828 1 28.11 41 VAL B N 1
ATOM 1565 C CA . VAL B 1 41 ? -13.938 38.688 20.5 1 28.11 41 VAL B CA 1
ATOM 1566 C C . VAL B 1 41 ? -13.336 38.562 19.109 1 28.11 41 VAL B C 1
ATOM 1568 O O . VAL B 1 41 ? -13.992 38.875 18.109 1 28.11 41 VAL B O 1
ATOM 1571 N N . GLY B 1 42 ? -12.148 39.125 18.891 1 26.55 42 GLY B N 1
ATOM 1572 C CA . GLY B 1 42 ? -11.57 38.562 17.672 1 26.55 42 GLY B CA 1
ATOM 1573 C C . GLY B 1 42 ? -12.07 37.156 17.359 1 26.55 42 GLY B C 1
ATOM 1574 O O . GLY B 1 42 ? -12.039 36.281 18.219 1 26.55 42 GLY B O 1
ATOM 1575 N N . SER B 1 43 ? -13.227 37.125 16.766 1 28.97 43 SER B N 1
ATOM 1576 C CA . SER B 1 43 ? -13.523 35.812 16.141 1 28.97 43 SER B CA 1
ATOM 1577 C C . SER B 1 43 ? -12.242 35.062 15.805 1 28.97 43 SER B C 1
ATOM 1579 O O . SER B 1 43 ? -11.461 35.5 14.945 1 28.97 43 SER B O 1
ATOM 1581 N N . ILE B 1 44 ? -11.484 34.844 16.859 1 30.67 44 ILE B N 1
ATOM 1582 C CA . ILE B 1 44 ? -10.594 33.781 16.406 1 30.67 44 ILE B CA 1
ATOM 1583 C C . ILE B 1 44 ? -11.273 32.969 15.297 1 30.67 44 ILE B C 1
ATOM 1585 O O . ILE B 1 44 ? -12.258 32.281 15.555 1 30.67 44 ILE B O 1
ATOM 1589 N N . LYS B 1 45 ? -11.594 33.594 14.164 1 32.03 45 LYS B N 1
ATOM 1590 C CA . LYS B 1 45 ? -11.781 32.688 13.047 1 32.03 45 LYS B CA 1
ATOM 1591 C C . LYS B 1 45 ? -11.055 31.359 13.289 1 32.03 45 LYS B C 1
ATOM 1593 O O . LYS B 1 45 ? -9.82 31.328 13.359 1 32.03 45 LYS B O 1
ATOM 1598 N N . LEU B 1 46 ? -11.477 30.656 14.336 1 30.42 46 LEU B N 1
ATOM 1599 C CA . LEU B 1 46 ? -11.023 29.297 14.062 1 30.42 46 LEU B CA 1
ATOM 1600 C C . LEU B 1 46 ? -10.711 29.109 12.578 1 30.42 46 LEU B C 1
ATOM 1602 O O . LEU B 1 46 ? -11.594 29.281 11.734 1 30.42 46 LEU B O 1
ATOM 1606 N N . GLN B 1 47 ? -9.633 29.719 12.102 1 34.56 47 GLN B N 1
ATOM 1607 C CA . GLN B 1 47 ? -9.336 29.25 10.75 1 34.56 47 GLN B CA 1
ATOM 1608 C C . GLN B 1 47 ? -10 27.906 10.477 1 34.56 47 GLN B C 1
ATOM 1610 O O . GLN B 1 47 ? -10 27.031 11.336 1 34.56 47 GLN B O 1
ATOM 1615 N N . PRO B 1 48 ? -11.047 27.797 9.797 1 37.78 48 PRO B N 1
ATOM 1616 C CA . PRO B 1 48 ? -11.531 26.453 9.438 1 37.78 48 PRO B CA 1
ATOM 1617 C C . PRO B 1 48 ? -10.477 25.375 9.625 1 37.78 48 PRO B C 1
ATOM 1619 O O . PRO B 1 48 ? -9.273 25.672 9.578 1 37.78 48 PRO B O 1
ATOM 1622 N N . ASN B 1 49 ? -10.508 24.422 10.492 1 41.75 49 ASN B N 1
ATOM 1623 C CA . ASN B 1 49 ? -9.609 23.281 10.555 1 41.75 49 ASN B CA 1
ATOM 1624 C C . ASN B 1 49 ? -8.758 23.172 9.297 1 41.75 49 ASN B C 1
ATOM 1626 O O . ASN B 1 49 ? -9.281 23.047 8.188 1 41.75 49 ASN B O 1
ATOM 1630 N N . ALA B 1 50 ? -7.766 23.969 8.984 1 45.78 50 ALA B N 1
ATOM 1631 C CA . ALA B 1 50 ? -6.824 23.906 7.871 1 45.78 50 ALA B CA 1
ATOM 1632 C C . ALA B 1 50 ? -6.781 22.5 7.273 1 45.78 50 ALA B C 1
ATOM 1634 O O . ALA B 1 50 ? -6.32 21.547 7.918 1 45.78 50 ALA B O 1
ATOM 1635 N N . VAL B 1 51 ? -7.797 22.016 6.742 1 53.97 51 VAL B N 1
ATOM 1636 C CA . VAL B 1 51 ? -7.719 20.812 5.93 1 53.97 51 VAL B CA 1
ATOM 1637 C C . VAL B 1 51 ? -6.34 20.719 5.277 1 53.97 51 VAL B C 1
ATOM 1639 O O . VAL B 1 51 ? -6.012 21.516 4.395 1 53.97 51 VAL B O 1
ATOM 1642 N N . THR B 1 52 ? -5.238 20.609 6.055 1 69.38 52 THR B N 1
ATOM 1643 C CA . THR B 1 52 ? -3.936 20.344 5.449 1 69.38 52 THR B CA 1
ATOM 1644 C C . THR B 1 52 ? -4.055 19.297 4.336 1 69.38 52 THR B C 1
ATOM 1646 O O . THR B 1 52 ? -4.617 18.219 4.547 1 69.38 52 THR B O 1
ATOM 1649 N N . ASP B 1 53 ? -3.764 19.828 3.137 1 88.06 53 ASP B N 1
ATOM 1650 C CA . ASP B 1 53 ? -3.689 18.906 2.002 1 88.06 53 ASP B CA 1
ATOM 1651 C C . ASP B 1 53 ? -2.74 17.75 2.295 1 88.06 53 ASP B C 1
ATOM 1653 O O . ASP B 1 53 ? -1.72 17.922 2.961 1 88.06 53 ASP B O 1
ATOM 1657 N N . VAL B 1 54 ? -3.254 16.625 2.117 1 92.69 54 VAL B N 1
ATOM 1658 C CA . VAL B 1 54 ? -2.443 15.445 2.391 1 92.69 54 VAL B CA 1
ATOM 1659 C C . VAL B 1 54 ? -2.145 14.711 1.088 1 92.69 54 VAL B C 1
ATOM 1661 O O . VAL B 1 54 ? -2.84 14.898 0.087 1 92.69 54 VAL B O 1
ATOM 1664 N N . VAL B 1 55 ? -1.033 14.062 1.061 1 95.31 55 VAL B N 1
ATOM 1665 C CA . VAL B 1 55 ? -0.613 13.188 -0.027 1 95.31 55 VAL B CA 1
ATOM 1666 C C . VAL B 1 55 ? -0.383 11.773 0.507 1 95.31 55 VAL B C 1
ATOM 1668 O O . VAL B 1 55 ? 0.063 11.602 1.643 1 95.31 55 VAL B O 1
ATOM 1671 N N . GLN B 1 56 ? -0.71 10.766 -0.313 1 95.88 56 GLN B N 1
ATOM 1672 C CA . GLN B 1 56 ? -0.419 9.383 0.05 1 95.88 56 GLN B CA 1
ATOM 1673 C C . GLN B 1 56 ? 0.97 8.969 -0.428 1 95.88 56 GLN B C 1
ATOM 1675 O O . GLN B 1 56 ? 1.306 9.141 -1.602 1 95.88 56 GLN B O 1
ATOM 1680 N N . VAL B 1 57 ? 1.743 8.461 0.521 1 97.75 57 VAL B N 1
ATOM 1681 C CA . VAL B 1 57 ? 3.039 7.879 0.183 1 97.75 57 VAL B CA 1
ATOM 1682 C C . VAL B 1 57 ? 3.008 6.371 0.42 1 97.75 57 VAL B C 1
ATOM 1684 O O . VAL B 1 57 ? 2.885 5.918 1.561 1 97.75 57 VAL B O 1
ATOM 1687 N N . SER B 1 58 ? 3.141 5.629 -0.662 1 98.31 58 SER B N 1
ATOM 1688 C CA . SER B 1 58 ? 3.129 4.172 -0.568 1 98.31 58 SER B CA 1
ATOM 1689 C C . SER B 1 58 ? 4.527 3.594 -0.771 1 98.31 58 SER B C 1
ATOM 1691 O O . SER B 1 58 ? 5.176 3.869 -1.78 1 98.31 58 SER B O 1
ATOM 1693 N N . ILE B 1 59 ? 4.949 2.838 0.202 1 98.75 59 ILE B N 1
ATOM 1694 C CA . ILE B 1 59 ? 6.266 2.211 0.146 1 98.75 59 ILE B CA 1
ATOM 1695 C C . ILE B 1 59 ? 6.109 0.695 0.044 1 98.75 59 ILE B C 1
ATOM 1697 O O . ILE B 1 59 ? 5.48 0.07 0.9 1 98.75 59 ILE B O 1
ATOM 1701 N N . GLN B 1 60 ? 6.695 0.162 -0.948 1 98.69 60 GLN B N 1
ATOM 1702 C CA . GLN B 1 60 ? 6.641 -1.282 -1.147 1 98.69 60 GLN B CA 1
ATOM 1703 C C . GLN B 1 60 ? 8.023 -1.909 -1.012 1 98.69 60 GLN B C 1
ATOM 1705 O O . GLN B 1 60 ? 8.984 -1.448 -1.635 1 98.69 60 GLN B O 1
ATOM 1710 N N . ALA B 1 61 ? 8.055 -2.979 -0.2 1 98.19 61 ALA B N 1
ATOM 1711 C CA . ALA B 1 61 ? 9.273 -3.781 -0.086 1 98.19 61 ALA B CA 1
ATOM 1712 C C . ALA B 1 61 ? 9.297 -4.883 -1.141 1 98.19 61 ALA B C 1
ATOM 1714 O O . ALA B 1 61 ? 8.75 -5.969 -0.93 1 98.19 61 ALA B O 1
ATOM 1715 N N . GLN B 1 62 ? 9.969 -4.594 -2.213 1 96.56 62 GLN B N 1
ATOM 1716 C CA . GLN B 1 62 ? 10.141 -5.633 -3.219 1 96.56 62 GLN B CA 1
ATOM 1717 C C . GLN B 1 62 ? 11.398 -6.461 -2.939 1 96.56 62 GLN B C 1
ATOM 1719 O O . GLN B 1 62 ? 12.297 -6.531 -3.777 1 96.56 62 GLN B O 1
ATOM 1724 N N . ILE B 1 63 ? 11.32 -7.02 -1.795 1 94.94 63 ILE B N 1
ATOM 1725 C CA . ILE B 1 63 ? 12.391 -7.895 -1.324 1 94.94 63 ILE B CA 1
ATOM 1726 C C . ILE B 1 63 ? 11.914 -9.344 -1.345 1 94.94 63 ILE B C 1
ATOM 1728 O O . ILE B 1 63 ? 10.719 -9.617 -1.214 1 94.94 63 ILE B O 1
ATOM 1732 N N . PRO B 1 64 ? 12.875 -10.234 -1.61 1 92.94 64 PRO B N 1
ATOM 1733 C CA . PRO B 1 64 ? 12.461 -11.641 -1.633 1 92.94 64 PRO B CA 1
ATOM 1734 C C . PRO B 1 64 ? 11.781 -12.07 -0.338 1 92.94 64 PRO B C 1
ATOM 1736 O O . PRO B 1 64 ? 12.148 -11.609 0.744 1 92.94 64 PRO B O 1
ATOM 1739 N N . LEU B 1 65 ? 10.836 -13.008 -0.451 1 91.62 65 LEU B N 1
ATOM 1740 C CA . LEU B 1 65 ? 9.953 -13.406 0.639 1 91.62 65 LEU B CA 1
ATOM 1741 C C . LEU B 1 65 ? 10.758 -13.992 1.799 1 91.62 65 LEU B C 1
ATOM 1743 O O . LEU B 1 65 ? 10.336 -13.898 2.955 1 91.62 65 LEU B O 1
ATOM 1747 N N . GLU B 1 66 ? 11.922 -14.57 1.529 1 92.44 66 GLU B N 1
ATOM 1748 C CA . GLU B 1 66 ? 12.703 -15.258 2.553 1 92.44 66 GLU B CA 1
ATOM 1749 C C . GLU B 1 66 ? 13.57 -14.281 3.338 1 92.44 66 GLU B C 1
ATOM 1751 O O . GLU B 1 66 ? 14.195 -14.664 4.332 1 92.44 66 GLU B O 1
ATOM 1756 N N . GLU B 1 67 ? 13.516 -13.117 2.957 1 94.62 67 GLU B N 1
ATOM 1757 C CA . GLU B 1 67 ? 14.398 -12.125 3.566 1 94.62 67 GLU B CA 1
ATOM 1758 C C . GLU B 1 67 ? 13.711 -11.43 4.738 1 94.62 67 GLU B C 1
ATOM 1760 O O . GLU B 1 67 ? 12.5 -11.562 4.93 1 94.62 67 GLU B O 1
ATOM 1765 N N . SER B 1 68 ? 14.539 -10.719 5.52 1 94.56 68 SER B N 1
ATOM 1766 C CA . SER B 1 68 ? 14.023 -9.922 6.637 1 94.56 68 SER B CA 1
ATOM 1767 C C . SER B 1 68 ? 13.227 -8.727 6.145 1 94.56 68 SER B C 1
ATOM 1769 O O . SER B 1 68 ? 13.43 -8.258 5.02 1 94.56 68 SER B O 1
ATOM 1771 N N . PRO B 1 69 ? 12.336 -8.227 6.953 1 96.69 69 PRO B N 1
ATOM 1772 C CA . PRO B 1 69 ? 11.57 -7.039 6.574 1 96.69 69 PRO B CA 1
ATOM 1773 C C . PRO B 1 69 ? 12.438 -5.793 6.41 1 96.69 69 PRO B C 1
ATOM 1775 O O . PRO B 1 69 ? 13.547 -5.738 6.941 1 96.69 69 PRO B O 1
ATOM 1778 N N . LEU B 1 70 ? 11.883 -4.918 5.641 1 97.44 70 LEU B N 1
ATOM 1779 C CA . LEU B 1 70 ? 12.414 -3.564 5.562 1 97.44 70 LEU B CA 1
ATOM 1780 C C . LEU B 1 70 ? 11.984 -2.736 6.766 1 97.44 70 LEU B C 1
ATOM 1782 O O . LEU B 1 70 ? 10.805 -2.725 7.125 1 97.44 70 LEU B O 1
ATOM 1786 N N . HIS B 1 71 ? 12.953 -2.033 7.402 1 97.25 71 HIS B N 1
ATOM 1787 C CA . HIS B 1 71 ? 12.625 -1.127 8.5 1 97.25 71 HIS B CA 1
ATOM 1788 C C . HIS B 1 71 ? 12.711 0.329 8.055 1 97.25 71 HIS B C 1
ATOM 1790 O O . HIS B 1 71 ? 13.727 0.754 7.5 1 97.25 71 HIS B O 1
ATOM 1796 N N . ILE B 1 72 ? 11.664 1.031 8.289 1 98.19 72 ILE B N 1
ATOM 1797 C CA . ILE B 1 72 ? 11.586 2.408 7.816 1 98.19 72 ILE B CA 1
ATOM 1798 C C . ILE B 1 72 ? 11.297 3.342 8.992 1 98.19 72 ILE B C 1
ATOM 1800 O O . ILE B 1 72 ? 10.438 3.055 9.828 1 98.19 72 ILE B O 1
ATOM 1804 N N . ILE B 1 73 ? 12 4.43 9.125 1 97.94 73 ILE B N 1
ATOM 1805 C CA . ILE B 1 73 ? 11.766 5.508 10.07 1 97.94 73 ILE B CA 1
ATOM 1806 C C . ILE B 1 73 ? 11.57 6.824 9.32 1 97.94 73 ILE B C 1
ATOM 1808 O O . ILE B 1 73 ? 12.453 7.25 8.57 1 97.94 73 ILE B O 1
ATOM 1812 N N . CYS B 1 74 ? 10.406 7.383 9.5 1 96.69 74 CYS B N 1
ATOM 1813 C CA . CYS B 1 74 ? 10.141 8.648 8.82 1 96.69 74 CYS B CA 1
ATOM 1814 C C . CYS B 1 74 ? 9.93 9.766 9.828 1 96.69 74 CYS B C 1
ATOM 1816 O O . CYS B 1 74 ? 9.25 9.578 10.844 1 96.69 74 CYS B O 1
ATOM 1818 N N . ALA B 1 75 ? 10.344 10.977 9.453 1 90.38 75 ALA B N 1
ATOM 1819 C CA . ALA B 1 75 ? 10.102 12.219 10.18 1 90.38 75 ALA B CA 1
ATOM 1820 C C . ALA B 1 75 ? 10.242 12.016 11.688 1 90.38 75 ALA B C 1
ATOM 1822 O O . ALA B 1 75 ? 9.406 12.5 12.461 1 90.38 75 ALA B O 1
ATOM 1823 N N . LYS B 1 76 ? 11.117 11.148 12.086 1 80.38 76 LYS B N 1
ATOM 1824 C CA . LYS B 1 76 ? 11.453 10.922 13.484 1 80.38 76 LYS B CA 1
ATOM 1825 C C . LYS B 1 76 ? 10.328 10.195 14.211 1 80.38 76 LYS B C 1
ATOM 1827 O O . LYS B 1 76 ? 10.109 10.406 15.406 1 80.38 76 LYS B O 1
ATOM 1832 N N . SER B 1 77 ? 9.57 9.477 13.445 1 86.38 77 SER B N 1
ATOM 1833 C CA . SER B 1 77 ? 8.555 8.625 14.055 1 86.38 77 SER B CA 1
ATOM 1834 C C . SER B 1 77 ? 9.172 7.359 14.633 1 86.38 77 SER B C 1
ATOM 1836 O O . SER B 1 77 ? 10.391 7.191 14.617 1 86.38 77 SER B O 1
ATOM 1838 N N . SER B 1 78 ? 8.445 6.535 15.359 1 89.06 78 SER B N 1
ATOM 1839 C CA . SER B 1 78 ? 8.906 5.277 15.938 1 89.06 78 SER B CA 1
ATOM 1840 C C . SER B 1 78 ? 9.266 4.266 14.852 1 89.06 78 SER B C 1
ATOM 1842 O O . SER B 1 78 ? 9.867 3.23 15.133 1 89.06 78 SER B O 1
ATOM 1844 N N . GLY B 1 79 ? 9.086 4.473 13.711 1 95.62 79 GLY B N 1
ATOM 1845 C CA . GLY B 1 79 ? 9.422 3.568 12.625 1 95.62 79 GLY B CA 1
ATOM 1846 C C . GLY B 1 79 ? 8.422 2.441 12.461 1 95.62 79 GLY B C 1
ATOM 1847 O O . GLY B 1 79 ? 7.5 2.299 13.266 1 95.62 79 GLY B O 1
ATOM 1848 N N . PHE B 1 80 ? 8.531 1.663 11.414 1 95.5 80 PHE B N 1
ATOM 1849 C CA . PHE B 1 80 ? 7.699 0.501 11.117 1 95.5 80 PHE B CA 1
ATOM 1850 C C . PHE B 1 80 ? 8.43 -0.467 10.203 1 95.5 80 PHE B C 1
ATOM 1852 O O . PHE B 1 80 ? 9.398 -0.087 9.531 1 95.5 80 PHE B O 1
ATOM 1859 N N .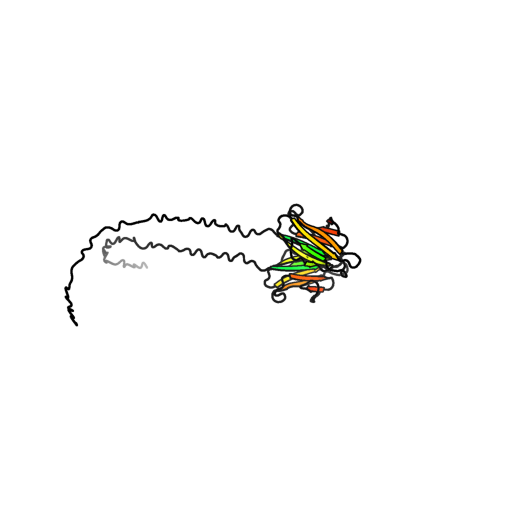 ASP B 1 81 ? 7.973 -1.695 10.258 1 97 81 ASP B N 1
ATOM 1860 C CA . ASP B 1 81 ? 8.5 -2.723 9.359 1 97 81 ASP B CA 1
ATOM 1861 C C . ASP B 1 81 ? 7.551 -2.975 8.195 1 97 81 ASP B C 1
ATOM 1863 O O . ASP B 1 81 ? 6.328 -2.939 8.359 1 97 81 ASP B O 1
ATOM 1867 N N . ILE B 1 82 ? 8.133 -3.221 7.055 1 97.81 82 ILE B N 1
ATOM 1868 C CA . ILE B 1 82 ? 7.387 -3.715 5.902 1 97.81 82 ILE B CA 1
ATOM 1869 C C . ILE B 1 82 ? 7.875 -5.113 5.531 1 97.81 82 ILE B C 1
ATOM 1871 O O . ILE B 1 82 ? 9.008 -5.281 5.082 1 97.81 82 ILE B O 1
ATOM 1875 N N . PRO B 1 83 ? 6.992 -6.109 5.766 1 97.25 83 PRO B N 1
ATOM 1876 C CA . PRO B 1 83 ? 7.418 -7.453 5.367 1 97.25 83 PRO B CA 1
ATOM 1877 C C . PRO B 1 83 ? 7.742 -7.551 3.877 1 97.25 83 PRO B C 1
ATOM 1879 O O . PRO B 1 83 ? 7.285 -6.719 3.088 1 97.25 83 PRO B O 1
ATOM 1882 N N . PRO B 1 84 ? 8.539 -8.586 3.477 1 96.44 84 PRO B N 1
ATOM 1883 C CA . PRO B 1 84 ? 8.859 -8.781 2.059 1 96.44 84 PRO B CA 1
ATOM 1884 C C . PRO B 1 84 ? 7.609 -8.859 1.182 1 96.44 84 PRO B C 1
ATOM 1886 O O . PRO B 1 84 ? 6.625 -9.508 1.557 1 96.44 84 PRO B O 1
ATOM 1889 N N . ALA B 1 85 ? 7.684 -8.156 0.037 1 96 85 ALA B N 1
ATOM 1890 C CA . ALA B 1 85 ? 6.66 -8.164 -1.003 1 96 85 ALA B CA 1
ATOM 1891 C C . ALA B 1 85 ? 5.371 -7.512 -0.508 1 96 85 ALA B C 1
ATOM 1893 O O . ALA B 1 85 ? 4.293 -7.762 -1.053 1 96 85 ALA B O 1
ATOM 1894 N N . ARG B 1 86 ? 5.496 -6.738 0.561 1 97.5 86 ARG B N 1
ATOM 1895 C CA . ARG B 1 86 ? 4.34 -6.035 1.104 1 97.5 86 ARG B CA 1
ATOM 1896 C C . ARG B 1 86 ? 4.516 -4.523 0.988 1 97.5 86 ARG B C 1
ATOM 1898 O O . ARG B 1 86 ? 5.551 -4.047 0.519 1 97.5 86 ARG B O 1
ATOM 1905 N N . CYS B 1 87 ? 3.41 -3.828 1.349 1 97.06 87 CYS B N 1
ATOM 1906 C CA . CYS B 1 87 ? 3.424 -2.377 1.192 1 97.06 87 CYS B CA 1
ATOM 1907 C C . CYS B 1 87 ? 2.852 -1.691 2.426 1 97.06 87 CYS B C 1
ATOM 1909 O O . CYS B 1 87 ? 2.125 -2.309 3.205 1 97.06 87 CYS B O 1
ATOM 1911 N N . LYS B 1 88 ? 3.283 -0.535 2.629 1 96.75 88 LYS B N 1
ATOM 1912 C CA . LYS B 1 88 ? 2.732 0.374 3.629 1 96.75 88 LYS B CA 1
ATOM 1913 C C . LYS B 1 88 ? 2.502 1.764 3.043 1 96.75 88 LYS B C 1
ATOM 1915 O O . LYS B 1 88 ? 3.371 2.309 2.359 1 96.75 88 LYS B O 1
ATOM 1920 N N . THR B 1 89 ? 1.281 2.264 3.262 1 96.38 89 THR B N 1
ATOM 1921 C CA . THR B 1 89 ? 0.972 3.611 2.797 1 96.38 89 THR B CA 1
ATOM 1922 C C . THR B 1 89 ? 0.828 4.57 3.977 1 96.38 89 THR B C 1
ATOM 1924 O O . THR B 1 89 ? 0.191 4.238 4.977 1 96.38 89 THR B O 1
ATOM 1927 N N . LEU B 1 90 ? 1.442 5.676 3.832 1 94.94 90 LEU B N 1
ATOM 1928 C CA . LEU B 1 90 ? 1.384 6.758 4.809 1 94.94 90 LEU B CA 1
ATOM 1929 C C . LEU B 1 90 ? 0.585 7.941 4.266 1 94.94 90 LEU B C 1
ATOM 1931 O O . LEU B 1 90 ? 0.611 8.211 3.064 1 94.94 90 LEU B O 1
ATOM 1935 N N . THR B 1 91 ? -0.103 8.633 5.133 1 92 91 THR B N 1
ATOM 1936 C CA . THR B 1 91 ? -0.691 9.938 4.824 1 92 91 THR B CA 1
ATOM 1937 C C . THR B 1 91 ? 0.21 11.062 5.309 1 92 91 THR B C 1
ATOM 1939 O O . THR B 1 91 ? 0.435 11.211 6.516 1 92 91 THR B O 1
ATOM 1942 N N . VAL B 1 92 ? 0.675 11.766 4.379 1 93.38 92 VAL B N 1
ATOM 1943 C CA . VAL B 1 92 ? 1.7 12.766 4.668 1 93.38 92 VAL B CA 1
ATOM 1944 C C . VAL B 1 92 ? 1.171 14.164 4.34 1 93.38 92 VAL B C 1
ATOM 1946 O O . VAL B 1 92 ? 0.508 14.359 3.318 1 93.38 92 VAL B O 1
ATOM 1949 N N . PRO B 1 93 ? 1.445 15.109 5.266 1 90.38 93 PRO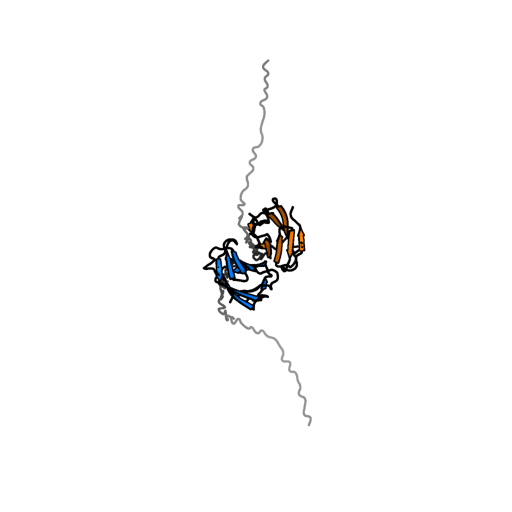 B N 1
ATOM 1950 C CA . PRO B 1 93 ? 1.101 16.484 4.883 1 90.38 93 PRO B CA 1
ATOM 1951 C C . PRO B 1 93 ? 1.828 16.953 3.621 1 90.38 93 PRO B C 1
ATOM 1953 O O . PRO B 1 93 ? 3.014 16.656 3.445 1 90.38 93 PRO B O 1
ATOM 1956 N N . SER B 1 94 ? 1.06 17.609 2.818 1 91.69 94 SER B N 1
ATOM 1957 C CA . SER B 1 94 ? 1.602 18 1.521 1 91.69 94 SER B CA 1
ATOM 1958 C C . SER B 1 94 ? 2.365 19.328 1.618 1 91.69 94 SER B C 1
ATOM 1960 O O . SER B 1 94 ? 2.109 20.25 0.85 1 91.69 94 SER B O 1
ATOM 1962 N N . PHE B 1 95 ? 3.188 19.406 2.57 1 88.75 95 PHE B N 1
ATOM 1963 C CA . PHE B 1 95 ? 4.031 20.594 2.645 1 88.75 95 PHE B CA 1
ATOM 1964 C C . PHE B 1 95 ? 5.484 20.203 2.906 1 88.75 95 PHE B C 1
ATOM 1966 O O . PHE B 1 95 ? 5.758 19.188 3.541 1 88.75 95 PHE B O 1
ATOM 1973 N N . GLY B 1 96 ? 6.391 20.828 2.27 1 91.25 96 GLY B N 1
ATOM 1974 C CA . GLY B 1 96 ? 7.816 20.641 2.496 1 91.25 96 GLY B CA 1
ATOM 1975 C C . GLY B 1 96 ? 8.305 19.266 2.098 1 91.25 96 GLY B C 1
ATOM 1976 O O . GLY B 1 96 ? 7.766 18.641 1.174 1 91.25 96 GLY B O 1
ATOM 1977 N N . GLU B 1 97 ? 9.43 18.859 2.764 1 95.75 97 GLU B N 1
ATOM 1978 C CA . GLU B 1 97 ? 10.039 17.562 2.533 1 95.75 97 GLU B CA 1
ATOM 1979 C C . GLU B 1 97 ? 9.664 16.578 3.635 1 95.75 97 GLU B C 1
ATOM 1981 O O . GLU B 1 97 ? 9.57 16.953 4.805 1 95.75 97 GLU B O 1
ATOM 1986 N N . TYR B 1 98 ? 9.398 15.383 3.23 1 96.81 98 TYR B N 1
ATOM 1987 C CA . TYR B 1 98 ? 9.188 14.273 4.152 1 96.81 98 TYR B CA 1
ATOM 1988 C C . TYR B 1 98 ? 10.297 13.234 4.02 1 96.81 98 TYR B C 1
ATOM 1990 O O . TYR B 1 98 ? 10.289 12.422 3.094 1 96.81 98 TYR B O 1
ATOM 1998 N N . ASN B 1 99 ? 11.188 13.18 5.012 1 97.31 99 ASN B N 1
ATOM 1999 C CA . ASN B 1 99 ? 12.391 12.359 4.957 1 97.31 99 ASN B CA 1
ATOM 2000 C C . ASN B 1 99 ? 12.203 11.039 5.695 1 97.31 99 ASN B C 1
ATOM 2002 O O . ASN B 1 99 ? 11.625 11.008 6.785 1 97.31 99 ASN B O 1
ATOM 2006 N N . CYS B 1 100 ? 12.781 10.016 5.09 1 98.12 100 CYS B N 1
ATOM 2007 C CA . CYS B 1 100 ? 12.742 8.695 5.711 1 98.12 100 CYS B CA 1
ATOM 2008 C C . CYS B 1 100 ? 14.109 8.016 5.629 1 98.12 100 CYS B C 1
ATOM 2010 O O . CYS B 1 100 ? 14.914 8.336 4.746 1 98.12 100 CYS B O 1
ATOM 2012 N N . ASP B 1 101 ? 14.32 7.137 6.547 1 97.94 101 ASP B N 1
ATOM 2013 C CA . ASP B 1 101 ? 15.484 6.25 6.562 1 97.94 101 ASP B CA 1
ATOM 2014 C C . ASP B 1 101 ? 15.055 4.789 6.457 1 97.94 101 ASP B C 1
ATOM 2016 O O . ASP B 1 101 ? 14.109 4.359 7.125 1 97.94 101 ASP B O 1
ATOM 2020 N N . ALA B 1 102 ? 15.75 4.07 5.613 1 98.06 102 ALA B N 1
ATOM 2021 C CA . ALA B 1 102 ? 15.484 2.643 5.453 1 98.06 102 ALA B CA 1
ATOM 2022 C C . ALA B 1 102 ? 16.672 1.805 5.895 1 98.06 102 ALA B C 1
ATOM 2024 O O . ALA B 1 102 ? 17.828 2.17 5.641 1 98.06 102 ALA B O 1
ATOM 2025 N N . THR B 1 103 ? 16.406 0.764 6.57 1 97.12 103 THR B N 1
ATOM 2026 C CA . THR B 1 103 ? 17.422 -0.243 6.887 1 97.12 103 THR B CA 1
ATOM 2027 C C . THR B 1 103 ? 16.938 -1.637 6.504 1 97.12 103 THR B C 1
ATOM 2029 O O . THR B 1 103 ? 15.742 -1.943 6.641 1 97.12 103 THR B O 1
ATOM 2032 N N . TRP B 1 104 ? 17.859 -2.455 6.035 1 96.88 104 TRP B N 1
ATOM 2033 C CA . TRP B 1 104 ? 17.547 -3.814 5.609 1 96.88 104 TRP B CA 1
ATOM 2034 C C . TRP B 1 104 ? 18.719 -4.758 5.895 1 96.88 104 TRP B C 1
ATOM 2036 O O . TRP B 1 104 ? 19.859 -4.457 5.566 1 96.88 104 TRP B O 1
ATOM 2046 N N . LYS B 1 105 ? 18.406 -5.773 6.57 1 93.5 105 LYS B N 1
ATOM 2047 C CA . LYS B 1 105 ? 19.406 -6.816 6.801 1 93.5 105 LYS B CA 1
ATOM 2048 C C . LYS B 1 105 ? 19.203 -7.988 5.844 1 93.5 105 LYS B C 1
ATOM 2050 O O . LYS B 1 105 ? 18.25 -8.742 5.973 1 93.5 105 LYS B O 1
ATOM 2055 N N . SER B 1 106 ? 20.031 -8.133 4.922 1 86.88 106 SER B N 1
ATOM 2056 C CA . SER B 1 106 ? 19.938 -9.242 3.979 1 86.88 106 SER B CA 1
ATOM 2057 C C . SER B 1 106 ? 20.531 -10.516 4.57 1 86.88 106 SER B C 1
ATOM 2059 O O . SER B 1 106 ? 21.469 -10.461 5.375 1 86.88 106 SER B O 1
ATOM 2061 N N . LYS B 1 107 ? 19.984 -11.609 4.215 1 84.38 107 LYS B N 1
ATOM 2062 C CA . LYS B 1 107 ? 20.547 -12.883 4.637 1 84.38 107 LYS B CA 1
ATOM 2063 C C . LYS B 1 107 ? 21.953 -13.07 4.051 1 84.38 107 LYS B C 1
ATOM 2065 O O . LYS B 1 107 ? 22.797 -13.727 4.664 1 84.38 107 LYS B O 1
ATOM 2070 N N . LYS B 1 108 ? 22.141 -12.711 2.828 1 77.25 108 LYS B N 1
ATOM 2071 C CA . LYS B 1 108 ? 23.391 -12.945 2.111 1 77.25 108 LYS B CA 1
ATOM 2072 C C . LYS B 1 108 ? 24.422 -11.867 2.434 1 77.25 108 LYS B C 1
ATOM 2074 O O . LYS B 1 108 ? 25.625 -12.07 2.244 1 77.25 108 LYS B O 1
ATOM 2079 N N . SER B 1 109 ? 23.922 -10.789 2.623 1 69.5 109 SER B N 1
ATOM 2080 C CA . SER B 1 109 ? 24.859 -9.688 2.785 1 69.5 109 SER B CA 1
ATOM 2081 C C . SER B 1 109 ? 24.688 -9.016 4.148 1 69.5 109 SER B C 1
ATOM 2083 O O . SER B 1 109 ? 23.922 -9.492 4.988 1 69.5 109 SER B O 1
ATOM 2085 N N . SER B 1 110 ? 25.422 -7.875 4.293 1 78.81 110 SER B N 1
ATOM 2086 C CA . SER B 1 110 ? 25.5 -7.086 5.516 1 78.81 110 SER B CA 1
ATOM 2087 C C . SER B 1 110 ? 24.297 -6.137 5.637 1 78.81 110 SER B C 1
ATOM 2089 O O . SER B 1 110 ? 23.484 -6.051 4.723 1 78.81 110 SER B O 1
ATOM 2091 N N . PHE B 1 111 ? 24.172 -5.539 6.637 1 90.44 111 PHE B N 1
ATOM 2092 C CA . PHE B 1 111 ? 23.234 -4.484 7.004 1 90.44 111 PHE B CA 1
ATOM 2093 C C . PHE B 1 111 ? 23.359 -3.297 6.055 1 90.44 111 PHE B C 1
ATOM 2095 O O . PHE B 1 111 ? 24.453 -2.812 5.797 1 90.44 111 PHE B O 1
ATOM 2102 N N . LYS B 1 112 ? 22.266 -3.051 5.367 1 94.81 112 LYS B N 1
ATOM 2103 C CA . LYS B 1 112 ? 22.219 -1.915 4.453 1 94.81 112 LYS B CA 1
ATOM 2104 C C . LYS B 1 112 ? 21.344 -0.791 5.016 1 94.81 112 LYS B C 1
ATOM 2106 O O . LYS B 1 112 ? 20.375 -1.047 5.723 1 94.81 112 LYS B O 1
ATOM 2111 N N . LYS B 1 113 ? 21.75 0.442 4.664 1 96.81 113 LYS B N 1
ATOM 2112 C CA . LYS B 1 113 ? 20.984 1.604 5.094 1 96.81 113 LYS B CA 1
ATOM 2113 C C . LYS B 1 113 ? 20.969 2.686 4.02 1 96.81 113 LYS B C 1
ATOM 2115 O O . LYS B 1 113 ? 21.859 2.727 3.164 1 96.81 113 LYS B O 1
ATOM 2120 N N . ALA B 1 114 ? 19.922 3.48 3.998 1 98 114 ALA B N 1
ATOM 2121 C CA . ALA B 1 114 ? 19.844 4.645 3.117 1 98 114 ALA B CA 1
ATOM 2122 C C . ALA B 1 114 ? 18.766 5.613 3.586 1 98 114 ALA B C 1
ATOM 2124 O O . ALA B 1 114 ? 17.797 5.207 4.215 1 98 114 ALA B O 1
ATOM 2125 N N . SER B 1 115 ? 18.984 6.84 3.297 1 97.62 115 SER B N 1
ATOM 2126 C CA . SER B 1 115 ? 17.969 7.863 3.469 1 97.62 115 SER B CA 1
ATOM 2127 C C . SER B 1 115 ? 17.344 8.25 2.131 1 97.62 115 SER B C 1
ATOM 2129 O O . SER B 1 115 ? 18 8.219 1.096 1 97.62 115 SER B O 1
ATOM 2131 N N . PHE B 1 116 ? 16.125 8.633 2.146 1 98.12 116 PHE B N 1
ATOM 2132 C CA . PHE B 1 116 ? 15.453 9.086 0.937 1 98.12 116 PHE B CA 1
ATOM 2133 C C . PHE B 1 116 ? 14.344 10.086 1.276 1 98.12 116 PHE B C 1
ATOM 2135 O O . PHE B 1 116 ? 13.805 10.062 2.383 1 98.12 116 PHE B O 1
ATOM 2142 N N . ILE B 1 117 ? 14.062 10.984 0.382 1 98.06 117 ILE B N 1
ATOM 2143 C CA . ILE B 1 117 ? 12.969 11.945 0.524 1 98.06 117 ILE B CA 1
ATOM 2144 C C . ILE B 1 117 ? 11.68 11.344 -0.032 1 98.06 117 ILE B C 1
ATOM 2146 O O . ILE B 1 117 ? 11.43 11.406 -1.237 1 98.06 117 ILE B O 1
ATOM 2150 N N . ALA B 1 118 ? 10.906 10.883 0.926 1 98.12 118 ALA B N 1
ATOM 2151 C CA . ALA B 1 118 ? 9.703 10.148 0.539 1 98.12 118 ALA B CA 1
ATOM 2152 C C . ALA B 1 118 ? 8.695 11.062 -0.159 1 98.12 118 ALA B C 1
ATOM 2154 O O . ALA B 1 118 ? 7.918 10.609 -0.999 1 98.12 118 ALA B O 1
ATOM 2155 N N . TYR B 1 119 ? 8.617 12.25 0.229 1 98.06 119 TYR B N 1
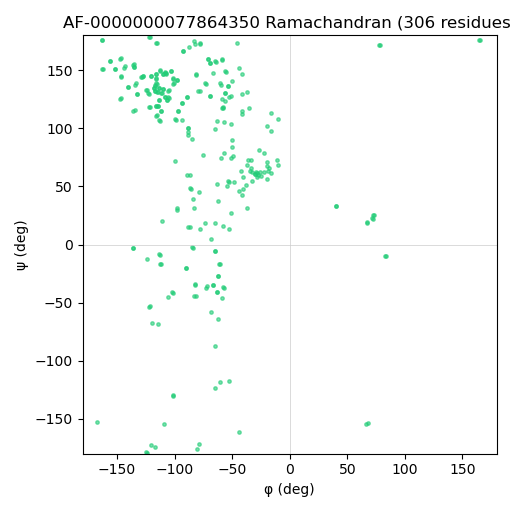ATOM 2156 C CA . TYR B 1 119 ? 7.812 13.281 -0.413 1 98.06 119 TYR B CA 1
ATOM 2157 C C . TYR B 1 119 ? 8.547 14.617 -0.424 1 98.06 119 TYR B C 1
ATOM 2159 O O . TYR B 1 119 ? 9.18 14.992 0.564 1 98.06 119 TYR B O 1
ATOM 2167 N N . ASP B 1 120 ? 8.445 15.211 -1.583 1 97.5 120 ASP B N 1
ATOM 2168 C CA . ASP B 1 120 ? 8.977 16.547 -1.811 1 97.5 120 ASP B CA 1
ATOM 2169 C C . ASP B 1 120 ? 7.988 17.406 -2.584 1 97.5 120 ASP B C 1
ATOM 2171 O O . ASP B 1 120 ? 7.754 17.188 -3.771 1 97.5 120 ASP B O 1
ATOM 2175 N N . LYS B 1 121 ? 7.523 18.422 -1.941 1 95.69 121 LYS B N 1
ATOM 2176 C CA . LYS B 1 121 ? 6.508 19.281 -2.553 1 95.69 121 LYS B CA 1
ATOM 2177 C C . LYS B 1 121 ? 6.996 19.859 -3.877 1 95.69 121 LYS B C 1
ATOM 2179 O O . LYS B 1 121 ? 6.215 20.016 -4.816 1 95.69 121 LYS B O 1
ATOM 2184 N N . THR B 1 122 ? 8.219 20.203 -3.979 1 96.25 122 THR B N 1
ATOM 2185 C CA . THR B 1 122 ? 8.773 20.797 -5.191 1 96.25 122 THR B CA 1
ATOM 2186 C C . THR B 1 122 ? 8.891 19.75 -6.297 1 96.25 122 THR B C 1
ATOM 2188 O O . THR B 1 122 ? 8.633 20.047 -7.465 1 96.25 122 THR B O 1
ATOM 2191 N N . ARG B 1 123 ? 9.195 18.547 -6.008 1 97.25 123 ARG B N 1
ATOM 2192 C CA . ARG B 1 123 ? 9.375 17.469 -6.965 1 97.25 123 ARG B CA 1
ATOM 2193 C C . ARG B 1 123 ? 8.047 16.844 -7.348 1 97.25 123 ARG B C 1
ATOM 2195 O O . ARG B 1 123 ? 7.801 16.547 -8.523 1 97.25 123 ARG B O 1
ATOM 2202 N N . ASP B 1 124 ? 7.266 16.641 -6.309 1 97.31 124 ASP B N 1
ATOM 2203 C CA . ASP B 1 124 ? 6.059 15.836 -6.457 1 97.31 124 ASP B CA 1
ATOM 2204 C C . ASP B 1 124 ? 4.828 16.719 -6.637 1 97.31 124 ASP B C 1
ATOM 2206 O O . ASP B 1 124 ? 3.705 16.297 -6.363 1 97.31 124 ASP B O 1
ATOM 2210 N N . THR B 1 125 ? 4.961 17.844 -7.195 1 87.06 125 THR B N 1
ATOM 2211 C CA . THR B 1 125 ? 3.918 18.859 -7.273 1 87.06 125 THR B CA 1
ATOM 2212 C C . THR B 1 125 ? 2.662 18.297 -7.934 1 87.06 125 THR B C 1
ATOM 2214 O O . THR B 1 125 ? 2.746 17.609 -8.953 1 87.06 125 THR B O 1
ATOM 2217 N N . THR B 1 126 ? 1.471 18.422 -7.434 1 89.12 126 THR B N 1
ATOM 2218 C CA . THR B 1 126 ? 0.144 18.125 -7.961 1 89.12 126 THR B CA 1
ATOM 2219 C C . THR B 1 126 ? -0.197 16.656 -7.758 1 89.12 126 THR B C 1
ATOM 2221 O O . THR B 1 126 ? -1.264 16.188 -8.172 1 89.12 126 THR B O 1
ATOM 2224 N N . GLN B 1 127 ? 0.849 15.898 -7.344 1 94.62 127 GLN B N 1
ATOM 2225 C CA . GLN B 1 127 ? 0.576 14.469 -7.184 1 94.62 127 GLN B CA 1
ATOM 2226 C C . GLN B 1 127 ? -0.269 14.211 -5.938 1 94.62 127 GLN B C 1
ATOM 2228 O O . GLN B 1 127 ? -0.052 14.828 -4.895 1 94.62 127 GLN B O 1
ATOM 2233 N N . LYS B 1 128 ? -1.196 13.328 -6.102 1 92.62 128 LYS B N 1
ATOM 2234 C CA . LYS B 1 128 ? -2.018 12.922 -4.965 1 92.62 128 LYS B CA 1
ATOM 2235 C C . LYS B 1 128 ? -1.404 11.734 -4.234 1 92.62 128 LYS B C 1
ATOM 2237 O O . LYS B 1 128 ? -1.774 11.438 -3.098 1 92.62 128 LYS B O 1
ATOM 2242 N N . ALA B 1 129 ? -0.552 11.078 -4.996 1 95.94 129 ALA B N 1
ATOM 2243 C CA . ALA B 1 129 ? 0.128 9.914 -4.43 1 95.94 129 ALA B CA 1
ATOM 2244 C C . ALA B 1 129 ? 1.542 9.781 -4.988 1 95.94 129 ALA B C 1
ATOM 2246 O O . ALA B 1 129 ? 1.794 10.125 -6.145 1 95.94 129 ALA B O 1
ATOM 2247 N N . VAL B 1 130 ? 2.453 9.328 -4.164 1 98.31 130 VAL B N 1
ATOM 2248 C CA . VAL B 1 130 ? 3.818 8.977 -4.535 1 98.31 130 VAL B CA 1
ATOM 2249 C C . VAL B 1 130 ? 4.102 7.527 -4.156 1 98.31 130 VAL B C 1
ATOM 2251 O O . VAL B 1 130 ? 3.848 7.113 -3.023 1 98.31 130 VAL B O 1
ATOM 2254 N N . TYR B 1 131 ? 4.637 6.746 -5.117 1 98.62 131 TYR B N 1
ATOM 2255 C CA . TYR B 1 131 ? 4.918 5.332 -4.891 1 98.62 131 TYR B CA 1
ATOM 2256 C C . TYR B 1 131 ? 6.418 5.066 -4.879 1 98.62 131 TYR B C 1
ATOM 2258 O O . TYR B 1 131 ? 7.145 5.523 -5.766 1 98.62 131 TYR B O 1
ATOM 2266 N N . TRP B 1 132 ? 6.816 4.391 -3.889 1 98.81 132 TRP B N 1
ATOM 2267 C CA . TRP B 1 132 ? 8.203 3.943 -3.773 1 98.81 132 TRP B CA 1
ATOM 2268 C C . TRP B 1 132 ? 8.297 2.424 -3.861 1 98.81 132 TRP B C 1
ATOM 2270 O O . TRP B 1 132 ? 7.484 1.712 -3.262 1 98.81 132 TRP B O 1
ATOM 2280 N N . LEU B 1 133 ? 9.195 1.999 -4.609 1 98.69 133 LEU B N 1
ATOM 2281 C CA . LEU B 1 133 ? 9.602 0.6 -4.688 1 98.69 133 LEU B CA 1
ATOM 2282 C C . LEU B 1 133 ? 11.047 0.426 -4.223 1 98.69 133 LEU B C 1
ATOM 2284 O O . LEU B 1 133 ? 11.953 1.06 -4.762 1 98.69 133 LEU B O 1
ATOM 2288 N N . ILE B 1 134 ? 11.219 -0.336 -3.205 1 98.5 134 ILE B N 1
ATOM 2289 C CA . ILE B 1 134 ? 12.547 -0.577 -2.66 1 98.5 134 ILE B CA 1
ATOM 2290 C C . ILE B 1 134 ? 12.922 -2.047 -2.838 1 98.5 134 ILE B C 1
ATOM 2292 O O . ILE B 1 134 ? 12.227 -2.934 -2.338 1 98.5 134 ILE B O 1
ATOM 2296 N N . ASP B 1 135 ? 13.969 -2.287 -3.549 1 96.81 135 ASP B N 1
ATOM 2297 C CA . ASP B 1 135 ? 14.414 -3.662 -3.74 1 96.81 135 ASP B CA 1
ATOM 2298 C C . ASP B 1 135 ? 15.875 -3.828 -3.322 1 96.81 135 ASP B C 1
ATOM 2300 O O . ASP B 1 135 ? 16.484 -2.902 -2.779 1 96.81 135 ASP B O 1
ATOM 2304 N N . PRO B 1 136 ? 16.484 -5.035 -3.447 1 95.38 136 PRO B N 1
ATOM 2305 C CA . PRO B 1 136 ? 17.844 -5.254 -2.943 1 95.38 136 PRO B CA 1
ATOM 2306 C C . PRO B 1 136 ? 18.875 -4.352 -3.615 1 95.38 136 PRO B C 1
ATOM 2308 O O . PRO B 1 136 ? 19.953 -4.137 -3.07 1 95.38 136 PRO B O 1
ATOM 2311 N N . LEU B 1 137 ? 18.516 -3.812 -4.672 1 94.69 137 LEU B N 1
ATOM 2312 C CA . LEU B 1 137 ? 19.5 -3.066 -5.441 1 94.69 137 LEU B CA 1
ATOM 2313 C C . LEU B 1 137 ? 19.344 -1.565 -5.227 1 94.69 137 LEU B C 1
ATOM 2315 O O . LEU B 1 137 ? 20.328 -0.831 -5.168 1 94.69 137 LEU B O 1
ATOM 2319 N N . ALA B 1 138 ? 18.062 -1.099 -5.203 1 98 138 ALA B N 1
ATOM 2320 C CA . ALA B 1 138 ? 17.906 0.353 -5.273 1 98 138 ALA B CA 1
ATOM 2321 C C . ALA B 1 138 ? 16.516 0.788 -4.828 1 98 138 ALA B C 1
ATOM 2323 O O . ALA B 1 138 ? 15.727 -0.029 -4.348 1 98 138 ALA B O 1
ATOM 2324 N N . PHE B 1 139 ? 16.328 2.133 -4.789 1 98.75 139 PHE B N 1
ATOM 2325 C CA . PHE B 1 139 ? 15.078 2.836 -4.527 1 98.75 139 PHE B CA 1
ATOM 2326 C C . PHE B 1 139 ? 14.516 3.43 -5.816 1 98.75 139 PHE B C 1
ATOM 2328 O O . PHE B 1 139 ? 15.234 4.086 -6.57 1 98.75 139 PHE B O 1
ATOM 2335 N N . TYR B 1 140 ? 13.203 3.201 -6.043 1 98.81 140 TYR B N 1
ATOM 2336 C CA . TYR B 1 140 ? 12.547 3.721 -7.238 1 98.81 140 TYR B CA 1
ATOM 2337 C C . TYR B 1 140 ? 11.297 4.512 -6.871 1 98.81 140 TYR B C 1
ATOM 2339 O O . TYR B 1 140 ? 10.594 4.164 -5.918 1 98.81 140 TYR B O 1
ATOM 2347 N N . GLU B 1 141 ? 11 5.539 -7.59 1 98.75 141 GLU B N 1
ATOM 2348 C CA . GLU B 1 141 ? 9.82 6.379 -7.406 1 98.75 141 GLU B CA 1
ATOM 2349 C C . GLU B 1 141 ? 8.898 6.305 -8.617 1 98.75 141 GLU B C 1
ATOM 2351 O O . GLU B 1 141 ? 9.359 6.23 -9.758 1 98.75 141 GLU B O 1
ATOM 2356 N N . SER B 1 142 ? 7.641 6.328 -8.43 1 98.56 142 SER B N 1
ATOM 2357 C CA . SER B 1 142 ? 6.629 6.348 -9.484 1 98.56 142 SER B CA 1
ATOM 2358 C C . SER B 1 142 ? 5.395 7.137 -9.047 1 98.56 142 SER B C 1
ATOM 2360 O O . SER B 1 142 ? 5.145 7.301 -7.852 1 98.56 142 SER B O 1
ATOM 2362 N N . TYR B 1 143 ? 4.578 7.605 -9.992 1 97.5 143 TYR B N 1
ATOM 2363 C CA . TYR B 1 143 ? 3.33 8.297 -9.695 1 97.5 143 TYR B CA 1
ATOM 2364 C C . TYR B 1 143 ? 2.129 7.473 -10.141 1 97.5 143 TYR B C 1
ATOM 2366 O O . TYR B 1 143 ? 0.985 7.805 -9.82 1 97.5 143 TYR B O 1
ATOM 2374 N N . ASP B 1 144 ? 2.354 6.379 -10.867 1 94.75 144 ASP B N 1
ATOM 2375 C CA . ASP B 1 144 ? 1.256 5.578 -11.398 1 94.75 144 ASP B CA 1
ATOM 2376 C C . ASP B 1 144 ? 1.52 4.086 -11.211 1 94.75 144 ASP B C 1
ATOM 2378 O O . ASP B 1 144 ? 0.738 3.25 -11.672 1 94.75 144 ASP B O 1
ATOM 2382 N N . GLN B 1 145 ? 2.678 3.676 -10.68 1 96.62 145 GLN B N 1
ATOM 2383 C CA . GLN B 1 145 ? 3.123 2.324 -10.367 1 96.62 145 GLN B CA 1
ATOM 2384 C C . GLN B 1 145 ? 3.447 1.541 -11.633 1 96.62 145 GLN B C 1
ATOM 2386 O O . GLN B 1 145 ? 3.367 0.311 -11.648 1 96.62 145 GLN B O 1
ATOM 2391 N N . ARG B 1 146 ? 3.693 2.293 -12.617 1 93.5 146 ARG B N 1
ATOM 2392 C CA . ARG B 1 146 ? 4.059 1.672 -13.883 1 93.5 146 ARG B CA 1
ATOM 2393 C C . ARG B 1 146 ? 5.434 2.146 -14.352 1 93.5 146 ARG B C 1
ATOM 2395 O O . ARG B 1 146 ? 6.285 1.336 -14.711 1 93.5 146 ARG B O 1
ATOM 2402 N N . ASP B 1 147 ? 5.555 3.408 -14.406 1 96.44 147 ASP B N 1
ATOM 2403 C CA . ASP B 1 147 ? 6.836 4.004 -14.766 1 96.44 147 ASP B CA 1
ATOM 2404 C C . ASP B 1 147 ? 7.66 4.332 -13.523 1 96.44 147 ASP B C 1
ATOM 2406 O O . ASP B 1 147 ? 7.227 5.113 -12.68 1 96.44 147 ASP B O 1
ATOM 2410 N N . TRP B 1 148 ? 8.828 3.746 -13.477 1 97.88 148 TRP B N 1
ATOM 2411 C CA . TRP B 1 148 ? 9.656 3.871 -12.281 1 97.88 148 TRP B CA 1
ATOM 2412 C C . TRP B 1 148 ? 10.969 4.59 -12.594 1 97.88 148 TRP B C 1
ATOM 2414 O O . TRP B 1 148 ? 11.625 4.285 -13.594 1 97.88 148 TRP B O 1
ATOM 2424 N N . LYS B 1 149 ? 11.258 5.504 -11.797 1 98.62 149 LYS B N 1
ATOM 2425 C CA . LYS B 1 149 ? 12.531 6.219 -11.875 1 98.62 149 LYS B CA 1
ATOM 2426 C C . LYS B 1 149 ? 13.453 5.832 -10.727 1 98.62 149 LYS B C 1
ATOM 2428 O O . LYS B 1 149 ? 13.07 5.922 -9.555 1 98.62 149 LYS B O 1
ATOM 2433 N N . ARG B 1 150 ? 14.656 5.43 -11.047 1 98.69 150 ARG B N 1
ATOM 2434 C CA . ARG B 1 150 ? 15.633 5.117 -10.008 1 98.69 150 ARG B CA 1
ATOM 2435 C C . ARG B 1 150 ? 16.078 6.383 -9.281 1 98.69 150 ARG B C 1
ATOM 2437 O O . ARG B 1 150 ? 16.562 7.328 -9.914 1 98.69 150 ARG B O 1
ATOM 2444 N N . MET B 1 151 ? 16.016 6.391 -8.016 1 98.69 151 MET B N 1
ATOM 2445 C CA . MET B 1 151 ? 16.281 7.605 -7.25 1 98.69 151 MET B CA 1
ATOM 2446 C C . MET B 1 151 ? 17.562 7.477 -6.434 1 98.69 151 MET B C 1
ATOM 2448 O O . MET B 1 151 ? 18.109 8.477 -5.977 1 98.69 151 MET B O 1
ATOM 2452 N N . GLY B 1 152 ? 18.031 6.23 -6.25 1 97.81 152 GLY B N 1
ATOM 2453 C CA . GLY B 1 152 ? 19.234 6 -5.477 1 97.81 152 GLY B CA 1
ATOM 2454 C C . GLY B 1 152 ? 19.422 4.551 -5.07 1 97.81 152 GLY B C 1
ATOM 2455 O O . GLY B 1 152 ? 18.594 3.697 -5.414 1 97.81 152 GLY B O 1
ATOM 2456 N N . GLY B 1 153 ? 20.562 4.293 -4.43 1 96.94 153 GLY B N 1
ATOM 2457 C CA . GLY B 1 153 ? 20.891 2.957 -3.945 1 96.94 153 GLY B CA 1
ATOM 2458 C C . GLY B 1 153 ? 21.141 2.91 -2.451 1 96.94 153 GLY B C 1
ATOM 2459 O O . GLY B 1 153 ? 21 3.918 -1.758 1 96.94 153 GLY B O 1
ATOM 2460 N N . TRP B 1 154 ? 21.391 1.729 -2.074 1 96 154 TRP B N 1
ATOM 2461 C CA . TRP B 1 154 ? 21.766 1.521 -0.677 1 96 154 TRP B CA 1
ATOM 2462 C C . TRP B 1 154 ? 23.156 2.064 -0.393 1 96 154 TRP B C 1
ATOM 2464 O O . TRP B 1 154 ? 23.969 2.205 -1.308 1 96 154 TRP B O 1
ATOM 2474 N N . GLU B 1 155 ? 23.391 2.293 0.904 1 91.44 155 GLU B N 1
ATOM 2475 C CA . GLU B 1 155 ? 24.703 2.752 1.358 1 91.44 155 GLU B CA 1
ATOM 2476 C C . GLU B 1 155 ? 25.484 1.616 2.004 1 91.44 155 GLU B C 1
ATOM 2478 O O . GLU B 1 155 ? 24.906 0.681 2.555 1 91.44 155 GLU B O 1
#

Nearest PDB structures (foldseek):
  3fcg-assembly1_A  TM=4.757E-01  e=1.970E-01  Yersinia pestis
  4brj-assembly1_A  TM=4.412E-01  e=1.134E+00  Ignicoccus hospitalis
  4c4b-assembly1_A  TM=5.420E-01  e=4.154E+00  Archaeoglobus fulgidus
  2oxg-assembly4_E  TM=4.504E-01  e=2.110E+00  Paracoccus denitrificans
  5nok-assembly1_A  TM=3.081E-01  e=6.093E-01  Bacteroides cellulosilyticus DSM 14838

Sequence (310 aa):
MCMPLSCVYHRSLFTSKFRMSTLNYVFLTLVLSSCLDNHVVGSIKLQPNAVTDVVQVSIQAQIPLEESPLHIICAKSSGFDIPPARCKTLTVPSFGEYNCDATWKSKKSSFKKASFIAYDKTRDTTQKAVYWLIDPLAFYESYDQRDWKRMGGWEMCMPLSCVYHRSLFTSKFRMSTLNYVFLTLVLSSCLDNHVVGSIKLQPNAVTDVVQVSIQAQIPLEESPLHIICAKSSGFDIPPARCKTLTVPSFGEYNCDATWKSKKSSFKKASFIAYDKTRDTTQKAVYWLIDPLAFYESYDQRDWKRMGGWE

Secondary structure (DSSP, 8-state):
-----------------------------------------------------EEEEEEEE---TTSPPEEEEETT---EEE-TT-EEEEEEESSSEEEEEEEEE-SSS-EEEEEEEEEETTTSTT-SEEEEEE-SSEEEEESSSSS-EEEEE--/-----------------------------S-----------------------EEEEEEEE---TTSPPEEEEETT---EEE-TT-EEEEEEESSSEEEEEEEEE-SSS-EEEEEEEEEETTTSTT-SEEEEEE-SSEEEEESSSSS-EEEEE--

Organism: Lupinus albus (NCBI:txid3870)